Protein AF-A0A1V0DIA8-F1 (afdb_monomer_lite)

pLDDT: mean 86.9, std 10.7, range [37.06, 97.38]

Secondary structure (DSSP, 8-state):
-PPPTT-----HHHHHHHHHHHHHHHHHHHHHHHH-HHHHHTT--HHHHHHHHHHHHBTTTT-SB---HHHHHHHHHHHHHHHHHHHHHS-------S-HHHHHHHHHHHHHHHHHHHHHHHHHHHHHT-TTS-GGGGGHHHIIIII-HHHHHHHHHHHGGGT-TTHHHHHHHHHHHHHHHHHHHHTT-

Sequence (189 aa):
MGSNPWDLDVNLHAVVLDFMFLGTFLLVGTALRRYVRLFQRYLIPNALIGGFAALLVSTQGLGWVDMPSDRLGLYVYHLLALTFVALGLRKQKNRWGKGPLSKALASLASLLVQAIVGLIVAFVLVYTLYPNLFVGTGLMVPLGFGMGPGMAYSIGRNWEQFGFAGGGQVGLTFAVIGYLFAFIGGWRW

Foldseek 3Di:
DDPDLPPCPDDPVVVVLVVVLLVVLLVVLVVCCVPPPVNVVLVDHSSLSSVVVCCCCPPNHPNNHDDDLVVVLSCCQVVVVVVVVVVVPDDDDDDDDPCPVVVVVVLVVVLVVQLVVLLVVLVVCCVPPNVPDDSCLSNLQSQQQPVHLNSQLVVLVVCVVVVSVVSNSSSNVNNSVNSVCCSVVVVPD

Structure (mmCIF, N/CA/C/O backbone):
data_AF-A0A1V0DIA8-F1
#
_entry.id   AF-A0A1V0DIA8-F1
#
loop_
_atom_site.group_PDB
_atom_site.id
_atom_site.type_symbol
_atom_site.label_atom_id
_atom_site.label_alt_id
_atom_site.label_comp_id
_atom_site.label_asym_id
_atom_site.label_entity_id
_atom_site.label_seq_id
_atom_site.pdbx_PDB_ins_code
_atom_site.Cartn_x
_atom_site.Cartn_y
_atom_site.Cartn_z
_atom_site.occupancy
_atom_site.B_iso_or_equiv
_atom_site.auth_seq_id
_atom_site.auth_comp_id
_atom_site.auth_asym_id
_atom_site.auth_atom_id
_atom_site.pdbx_PDB_model_num
ATOM 1 N N . MET A 1 1 ? 10.898 10.344 -19.317 1.00 37.06 1 MET A N 1
ATOM 2 C CA . MET A 1 1 ? 9.584 10.950 -19.619 1.00 37.06 1 MET A CA 1
ATOM 3 C C . MET A 1 1 ? 8.537 9.957 -19.157 1.00 37.06 1 MET A C 1
ATOM 5 O O . MET A 1 1 ? 8.389 8.926 -19.794 1.00 37.06 1 MET A O 1
ATOM 9 N N . GLY A 1 2 ? 7.962 10.170 -17.970 1.00 50.72 2 GLY A N 1
ATOM 10 C CA . GLY A 1 2 ? 6.966 9.254 -17.411 1.00 50.72 2 GLY A CA 1
ATOM 11 C C . GLY A 1 2 ? 5.663 9.389 -18.188 1.00 50.72 2 GLY A C 1
ATOM 12 O O . GLY A 1 2 ? 5.217 10.513 -18.414 1.00 50.72 2 GLY A O 1
ATOM 13 N N . SER A 1 3 ? 5.095 8.269 -18.626 1.00 58.97 3 SER A N 1
ATOM 14 C CA . SER A 1 3 ? 3.771 8.236 -19.242 1.00 58.97 3 SER A CA 1
ATOM 15 C C . SER A 1 3 ? 2.757 8.900 -18.311 1.00 58.97 3 SER A C 1
ATOM 17 O O . SER A 1 3 ? 2.721 8.633 -17.104 1.00 58.97 3 SER A O 1
ATOM 19 N N . ASN A 1 4 ? 1.963 9.818 -18.860 1.00 64.88 4 ASN A N 1
ATOM 20 C CA . ASN A 1 4 ? 0.884 10.454 -18.124 1.00 64.88 4 ASN A CA 1
ATOM 21 C C . ASN A 1 4 ? -0.109 9.353 -17.697 1.00 64.88 4 ASN A C 1
ATOM 23 O O . ASN A 1 4 ? -0.464 8.532 -18.537 1.00 64.88 4 ASN A O 1
ATOM 27 N N . PRO A 1 5 ? -0.590 9.289 -16.439 1.00 62.28 5 PRO A N 1
ATOM 28 C CA . PRO A 1 5 ? -1.569 8.275 -16.033 1.00 62.28 5 PRO A CA 1
ATOM 29 C C . PRO A 1 5 ? -2.851 8.278 -16.877 1.00 62.28 5 PRO A C 1
ATOM 31 O O . PRO A 1 5 ? -3.544 7.269 -16.923 1.00 62.28 5 PRO A O 1
ATOM 34 N N . TRP A 1 6 ? -3.145 9.406 -17.527 1.00 68.88 6 TRP A N 1
ATOM 35 C CA . TRP A 1 6 ? -4.279 9.597 -18.429 1.00 68.88 6 TRP A CA 1
ATOM 36 C C . TRP A 1 6 ? -4.030 9.097 -19.860 1.00 68.88 6 TRP A C 1
ATOM 38 O O . TRP A 1 6 ? -4.987 8.962 -20.622 1.00 68.88 6 TRP A O 1
ATOM 48 N N . ASP A 1 7 ? -2.782 8.779 -20.213 1.00 69.06 7 ASP A N 1
ATOM 49 C CA . ASP A 1 7 ? -2.451 8.098 -21.463 1.00 69.06 7 ASP A CA 1
ATOM 50 C C . ASP A 1 7 ? -2.722 6.603 -21.267 1.00 69.06 7 ASP A C 1
ATOM 52 O O . ASP A 1 7 ? -1.870 5.828 -20.825 1.00 69.06 7 ASP A O 1
ATOM 56 N N . LEU A 1 8 ? -3.965 6.204 -21.539 1.00 68.81 8 LEU A N 1
ATOM 57 C CA . LEU A 1 8 ? -4.420 4.817 -21.466 1.00 68.81 8 LEU A CA 1
ATOM 58 C C . LEU A 1 8 ? -3.872 4.007 -22.651 1.00 68.81 8 LEU A C 1
ATOM 60 O O . LEU A 1 8 ? -4.631 3.575 -23.517 1.00 68.81 8 LEU A O 1
ATOM 64 N N . ASP A 1 9 ? -2.562 3.774 -22.683 1.00 71.50 9 ASP A N 1
ATOM 65 C CA . ASP A 1 9 ? -1.924 2.871 -23.650 1.00 71.50 9 ASP A CA 1
ATOM 66 C C . ASP A 1 9 ? -2.071 1.407 -23.197 1.00 71.50 9 ASP A C 1
ATOM 68 O O . ASP A 1 9 ? -1.115 0.701 -22.870 1.00 71.50 9 ASP A O 1
ATOM 72 N N . VAL A 1 10 ? -3.326 0.973 -23.047 1.00 76.25 10 VAL A N 1
ATOM 73 C CA . VAL A 1 10 ? -3.689 -0.357 -22.550 1.00 76.25 10 VAL A CA 1
ATOM 74 C C . VAL A 1 10 ? -4.633 -1.037 -23.526 1.00 76.25 10 VAL A C 1
ATOM 76 O O . VAL A 1 10 ? -5.701 -0.528 -23.859 1.00 76.25 10 VAL A O 1
ATOM 79 N N . ASN A 1 11 ? -4.253 -2.238 -23.957 1.00 87.19 11 ASN A N 1
ATOM 80 C CA . ASN A 1 11 ? -5.063 -3.045 -24.857 1.00 87.19 11 ASN A CA 1
ATOM 81 C C . ASN A 1 11 ? -6.374 -3.478 -24.170 1.00 87.19 11 ASN A C 1
ATOM 83 O O . ASN A 1 11 ? -6.345 -4.087 -23.100 1.00 87.19 11 ASN A O 1
ATOM 87 N N . LEU A 1 12 ? -7.519 -3.223 -24.813 1.00 87.62 12 LEU A N 1
ATOM 88 C CA . LEU A 1 12 ? -8.843 -3.584 -24.294 1.00 87.62 12 LEU A CA 1
ATOM 89 C C . LEU A 1 12 ? -8.961 -5.077 -23.952 1.00 87.62 12 LEU A C 1
ATOM 91 O O . LEU A 1 12 ? -9.552 -5.423 -22.934 1.00 87.62 12 LEU A O 1
ATOM 95 N N . HIS A 1 13 ? -8.377 -5.957 -24.767 1.00 89.00 13 HIS A N 1
ATOM 96 C CA . HIS A 1 13 ? -8.356 -7.396 -24.506 1.00 89.00 13 HIS A CA 1
ATOM 97 C C . HIS A 1 13 ? -7.678 -7.712 -23.166 1.00 89.00 13 HIS A C 1
ATOM 99 O O . HIS A 1 13 ? -8.219 -8.471 -22.365 1.00 89.00 13 HIS A O 1
ATOM 105 N N . ALA A 1 14 ? -6.534 -7.078 -22.888 1.00 89.06 14 ALA A N 1
ATOM 106 C CA . ALA A 1 14 ? -5.821 -7.254 -21.626 1.00 89.06 14 ALA A CA 1
ATOM 107 C C . ALA A 1 14 ? -6.631 -6.713 -20.440 1.00 89.06 14 ALA A C 1
ATOM 109 O O . ALA A 1 14 ? -6.702 -7.358 -19.401 1.00 89.06 14 ALA A O 1
ATOM 110 N N . VAL A 1 15 ? -7.308 -5.573 -20.617 1.00 90.56 15 VAL A N 1
ATOM 111 C CA . VAL A 1 15 ? -8.198 -5.012 -19.590 1.00 90.56 15 VAL A CA 1
ATOM 112 C C . VAL A 1 15 ? -9.333 -5.985 -19.265 1.00 90.56 15 VAL A C 1
ATOM 114 O O . VAL A 1 15 ? -9.574 -6.278 -18.097 1.00 90.56 15 VAL A O 1
ATOM 117 N N . VAL A 1 16 ? -10.022 -6.521 -20.276 1.00 92.88 16 VAL A N 1
ATOM 118 C CA . VAL A 1 16 ? -11.118 -7.479 -20.060 1.00 92.88 16 VAL A CA 1
ATOM 119 C C . VAL A 1 16 ? -10.620 -8.722 -19.320 1.00 92.88 16 VAL A C 1
ATOM 121 O O . VAL A 1 16 ? -11.251 -9.130 -18.343 1.00 92.88 16 VAL A O 1
ATOM 124 N N . LEU A 1 17 ? -9.478 -9.283 -19.727 1.00 92.81 17 LEU A N 1
ATOM 125 C CA . LEU A 1 17 ? -8.875 -10.428 -19.043 1.00 92.81 17 LEU A CA 1
ATOM 126 C C . LEU A 1 17 ? -8.529 -10.114 -17.586 1.00 92.81 17 LEU A C 1
ATOM 128 O O . LEU A 1 17 ? -8.887 -10.889 -16.700 1.00 92.81 17 LEU A O 1
ATOM 132 N N . ASP A 1 18 ? -7.917 -8.963 -17.314 1.00 92.50 18 ASP A N 1
ATOM 133 C CA . ASP A 1 18 ? -7.575 -8.555 -15.952 1.00 92.50 18 ASP A CA 1
ATOM 134 C C . ASP A 1 18 ? -8.812 -8.464 -15.060 1.00 92.50 18 ASP A C 1
ATOM 136 O O . ASP A 1 18 ? -8.812 -8.998 -13.951 1.00 92.50 18 ASP A O 1
ATOM 140 N N . PHE A 1 19 ? -9.898 -7.848 -15.535 1.00 92.81 19 PHE A N 1
ATOM 141 C CA . PHE A 1 19 ? -11.146 -7.773 -14.770 1.00 92.81 19 PHE A CA 1
ATOM 142 C C . PHE A 1 19 ? -11.797 -9.149 -14.571 1.00 92.81 19 PHE A C 1
ATOM 144 O O . PHE A 1 19 ? -12.343 -9.408 -13.494 1.00 92.81 19 PHE A O 1
ATOM 151 N N . MET A 1 20 ? -11.706 -10.054 -15.552 1.00 94.56 20 MET A N 1
ATOM 152 C CA . MET A 1 20 ? -12.160 -11.442 -15.398 1.00 94.56 20 MET A CA 1
ATOM 153 C C . MET A 1 20 ? -11.348 -12.188 -14.332 1.00 94.56 20 MET A C 1
ATOM 155 O O . MET A 1 20 ? -11.930 -12.864 -13.475 1.00 94.56 20 MET A O 1
ATOM 159 N N . PHE A 1 21 ? -10.021 -12.040 -14.333 1.00 93.81 21 PHE A N 1
ATOM 160 C CA . PHE A 1 21 ? -9.153 -12.642 -13.323 1.00 93.81 21 PHE A CA 1
ATOM 161 C C . PHE A 1 21 ? -9.399 -12.043 -11.941 1.00 93.81 21 PHE A C 1
ATOM 163 O O . PHE A 1 21 ? -9.640 -12.792 -10.995 1.00 93.81 21 PHE A O 1
ATOM 170 N N . LEU A 1 22 ? -9.433 -10.713 -11.813 1.00 93.56 22 LEU A N 1
ATOM 171 C CA . LEU A 1 22 ? -9.750 -10.027 -10.557 1.00 93.56 22 LEU A CA 1
ATOM 172 C C . LEU A 1 22 ? -11.108 -10.478 -10.005 1.00 93.56 22 LEU A C 1
ATOM 174 O O . LEU A 1 22 ? -11.209 -10.812 -8.824 1.00 93.56 22 LEU A O 1
ATOM 178 N N . GLY A 1 23 ? -12.136 -10.559 -10.854 1.00 94.94 23 GLY A N 1
ATOM 179 C CA . GLY A 1 23 ? -13.450 -11.083 -10.481 1.00 94.94 23 GLY A CA 1
ATOM 180 C C . GLY A 1 23 ? -13.385 -12.530 -9.988 1.00 94.94 23 GLY A C 1
ATOM 181 O O . GLY A 1 23 ? -13.937 -12.855 -8.936 1.00 94.94 23 GLY A O 1
ATOM 182 N N . THR A 1 24 ? -12.646 -13.389 -10.691 1.00 95.38 24 THR A N 1
ATOM 183 C CA . THR A 1 24 ? -12.446 -14.794 -10.306 1.00 95.38 24 THR A CA 1
ATOM 184 C C . THR A 1 24 ? -11.733 -14.908 -8.959 1.00 95.38 24 THR A C 1
ATOM 186 O O . THR A 1 24 ? -12.205 -15.620 -8.073 1.00 95.38 24 THR A O 1
ATOM 189 N N . PHE A 1 25 ? -10.649 -14.162 -8.740 1.00 95.38 25 PHE A N 1
ATOM 190 C CA . PHE A 1 25 ? -9.929 -14.163 -7.467 1.00 95.38 25 PHE A CA 1
ATOM 191 C C . PHE A 1 25 ? -10.766 -13.591 -6.317 1.00 95.38 25 PHE A C 1
ATOM 193 O O . PHE A 1 25 ? -10.680 -14.088 -5.194 1.00 95.38 25 PHE A O 1
ATOM 200 N N . LEU A 1 26 ? -11.633 -12.608 -6.574 1.00 94.88 26 LEU A N 1
ATOM 201 C CA . LEU A 1 26 ? -12.605 -12.127 -5.587 1.00 94.88 26 LEU A CA 1
ATOM 202 C C . LEU A 1 26 ? -13.641 -13.199 -5.226 1.00 94.88 26 LEU A C 1
ATOM 204 O O . LEU A 1 26 ? -13.987 -13.345 -4.047 1.00 94.88 26 LEU A O 1
ATOM 208 N N . LEU A 1 27 ? -14.117 -13.976 -6.203 1.00 96.00 27 LEU A N 1
ATOM 209 C CA . LEU A 1 27 ? -15.002 -15.118 -5.955 1.00 96.00 27 LEU A CA 1
ATOM 210 C C . LEU A 1 27 ? -14.290 -16.207 -5.147 1.00 96.00 27 LEU A C 1
ATOM 212 O O . LEU A 1 27 ? -14.847 -16.683 -4.157 1.00 96.00 27 LEU A O 1
ATOM 216 N N . VAL A 1 28 ? -13.041 -16.533 -5.491 1.00 95.00 28 VAL A N 1
ATOM 217 C CA . VAL A 1 28 ? -12.194 -17.458 -4.721 1.00 95.00 28 VAL A CA 1
ATOM 218 C C . VAL A 1 28 ? -12.007 -16.951 -3.291 1.00 95.00 28 VAL A C 1
ATOM 220 O O . VAL A 1 28 ? -12.251 -17.694 -2.344 1.00 95.00 28 VAL A O 1
ATOM 223 N N . GLY A 1 29 ? -11.670 -15.673 -3.104 1.00 94.50 29 GLY A N 1
ATOM 224 C CA . 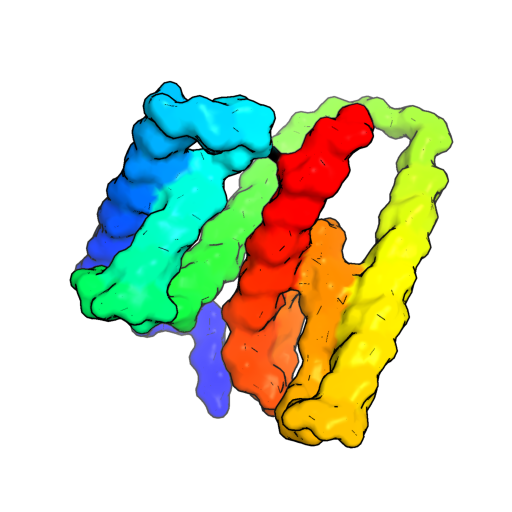GLY A 1 29 ? -11.545 -15.060 -1.781 1.00 94.50 29 GLY A CA 1
ATOM 225 C C . GLY A 1 29 ? -12.850 -15.108 -0.981 1.00 94.50 29 GLY A C 1
ATOM 226 O O . GLY A 1 29 ? -12.839 -15.340 0.228 1.00 94.50 29 GLY A O 1
ATOM 227 N N . THR A 1 30 ? -13.992 -14.960 -1.653 1.00 94.31 30 THR A N 1
ATOM 228 C CA . THR A 1 30 ? -15.323 -15.077 -1.040 1.00 94.31 30 THR A CA 1
ATOM 229 C C . THR A 1 30 ? -15.626 -16.518 -0.624 1.00 94.31 30 THR A C 1
ATOM 231 O O . THR A 1 30 ? -16.095 -16.745 0.494 1.00 94.31 30 THR A O 1
ATOM 234 N N . ALA A 1 31 ? -15.312 -17.498 -1.473 1.00 94.38 31 ALA A N 1
ATOM 235 C CA . ALA A 1 31 ? -15.460 -18.916 -1.161 1.00 94.38 31 ALA A CA 1
ATOM 236 C C . ALA A 1 31 ? -14.545 -19.333 0.002 1.00 94.38 31 ALA A C 1
ATOM 238 O O . ALA A 1 31 ? -15.013 -19.933 0.969 1.00 94.38 31 ALA A O 1
ATOM 239 N N . LEU A 1 32 ? -13.268 -18.945 -0.029 1.00 92.94 32 LEU A N 1
ATOM 240 C CA . LEU A 1 32 ? -12.309 -19.222 1.042 1.00 92.94 32 LEU A CA 1
ATOM 241 C C . LEU A 1 32 ? -12.759 -18.612 2.368 1.00 92.94 32 LEU A C 1
ATOM 243 O O . LEU A 1 32 ? -12.764 -19.302 3.386 1.00 92.94 32 LEU A O 1
ATOM 247 N N . ARG A 1 33 ? -13.218 -17.356 2.362 1.00 89.88 33 ARG A N 1
ATOM 248 C CA . ARG A 1 33 ? -13.787 -16.720 3.557 1.00 89.88 33 ARG A CA 1
ATOM 249 C C . ARG A 1 33 ? -15.002 -17.481 4.096 1.00 89.88 33 ARG A C 1
ATOM 251 O O . ARG A 1 33 ? -15.187 -17.541 5.309 1.00 89.88 33 ARG A O 1
ATOM 258 N N . ARG A 1 34 ? -15.826 -18.056 3.214 1.00 91.56 34 ARG A N 1
ATOM 259 C CA . ARG A 1 34 ? -17.022 -18.821 3.592 1.00 91.56 34 ARG A CA 1
ATOM 260 C C . ARG A 1 34 ? -16.698 -20.206 4.148 1.00 91.56 34 ARG A C 1
ATOM 262 O O . ARG A 1 34 ? -17.395 -20.624 5.063 1.00 91.56 34 ARG A O 1
ATOM 269 N N . TYR A 1 35 ? -15.693 -20.909 3.628 1.00 92.06 35 TYR A N 1
ATOM 270 C CA . TYR A 1 35 ? -15.441 -22.316 3.982 1.00 92.06 35 TYR A CA 1
ATOM 271 C C . TYR A 1 35 ? -14.270 -22.531 4.953 1.00 92.06 35 TYR A C 1
ATOM 273 O O . TYR A 1 35 ? -14.265 -23.514 5.693 1.00 92.06 35 TYR A O 1
ATOM 281 N N . VAL A 1 36 ? -13.289 -21.627 5.004 1.00 91.56 36 VAL A N 1
ATOM 282 C CA . VAL A 1 36 ? -12.088 -21.797 5.835 1.00 91.56 36 VAL A CA 1
ATOM 283 C C . VAL A 1 36 ? -12.271 -21.115 7.192 1.00 91.56 36 VAL A C 1
ATOM 285 O O . VAL A 1 36 ? -12.361 -19.890 7.288 1.00 91.56 36 VAL A O 1
ATOM 288 N N . ARG A 1 37 ? -12.240 -21.910 8.271 1.00 85.38 37 ARG A N 1
ATOM 289 C CA . ARG A 1 37 ? -12.418 -21.437 9.661 1.00 85.38 37 ARG A CA 1
ATOM 290 C C . ARG A 1 37 ? -11.424 -20.345 10.075 1.00 85.38 37 ARG A C 1
ATOM 292 O O . ARG A 1 37 ? -11.776 -19.475 10.866 1.00 85.38 37 ARG A O 1
ATOM 299 N N . LEU A 1 38 ? -10.205 -20.362 9.526 1.00 83.19 38 LEU A N 1
ATOM 300 C CA . LEU A 1 38 ? -9.193 -19.332 9.777 1.00 83.19 38 LEU A CA 1
ATOM 301 C C . LEU A 1 38 ? -9.700 -17.942 9.360 1.00 83.19 38 LEU A C 1
ATOM 303 O O . LEU A 1 38 ? -9.712 -17.014 10.163 1.00 83.19 38 LEU A O 1
ATOM 307 N N . PHE A 1 39 ? -10.188 -17.810 8.126 1.00 82.94 39 PHE A N 1
ATOM 308 C CA . PHE A 1 39 ? -10.654 -16.530 7.589 1.00 82.94 39 PHE A CA 1
ATOM 309 C C . PHE A 1 39 ? -11.969 -16.061 8.214 1.00 82.94 39 PHE A C 1
ATOM 311 O O . PHE A 1 39 ? -12.195 -14.857 8.328 1.00 82.94 39 PHE A O 1
ATOM 318 N N . GLN A 1 40 ? -12.805 -16.993 8.675 1.00 81.50 40 GLN A N 1
ATOM 319 C CA . GLN A 1 40 ? -13.996 -16.673 9.463 1.00 81.50 40 GLN A CA 1
ATOM 320 C C . GLN A 1 40 ? -13.623 -16.067 10.821 1.00 81.50 40 GLN A C 1
ATOM 322 O O . GLN A 1 40 ? -14.217 -15.072 11.229 1.00 81.50 40 GLN A O 1
ATOM 327 N N . ARG A 1 41 ? -12.618 -16.637 11.502 1.00 80.19 41 ARG A N 1
ATOM 328 C CA . ARG A 1 41 ? -12.193 -16.197 12.838 1.00 80.19 41 ARG A CA 1
ATOM 329 C C . ARG A 1 41 ? -11.545 -14.814 12.829 1.00 80.19 41 ARG A C 1
ATOM 331 O O . ARG A 1 41 ? -11.826 -14.030 13.721 1.00 80.19 41 ARG A O 1
ATOM 338 N N . TYR A 1 42 ? -10.702 -14.520 11.839 1.00 77.06 42 TYR A N 1
ATOM 339 C CA . TYR A 1 42 ? -9.973 -13.245 11.747 1.00 77.06 42 TYR A CA 1
ATOM 340 C C . TYR A 1 42 ? -10.720 -12.153 10.955 1.00 77.06 42 TYR A C 1
ATOM 342 O O . TYR A 1 42 ? -10.158 -11.091 10.710 1.00 77.06 42 TYR A O 1
ATOM 350 N N . LEU A 1 43 ? -11.966 -12.414 10.524 1.00 76.12 43 LEU A N 1
ATOM 351 C CA . LEU A 1 43 ? -12.811 -11.505 9.728 1.00 76.12 43 LEU A CA 1
ATOM 352 C C . LEU A 1 43 ? -12.085 -10.835 8.543 1.00 76.12 43 LEU A C 1
ATOM 354 O O . LEU A 1 43 ? -12.421 -9.714 8.156 1.00 76.12 43 LEU A O 1
ATOM 358 N N . ILE A 1 44 ? -11.117 -11.531 7.936 1.00 83.44 44 ILE A N 1
ATOM 359 C CA . ILE A 1 44 ? -10.306 -10.974 6.849 1.00 83.44 44 ILE A CA 1
ATOM 360 C C . ILE A 1 44 ? -11.218 -10.678 5.643 1.00 83.44 44 ILE A C 1
ATOM 362 O O . ILE A 1 44 ? -11.989 -11.553 5.227 1.00 83.44 44 ILE A O 1
ATOM 366 N N . PRO A 1 45 ? -11.157 -9.465 5.059 1.00 86.56 45 PRO A N 1
ATOM 367 C CA . PRO A 1 45 ? -11.872 -9.133 3.834 1.00 86.56 45 PRO A CA 1
ATOM 368 C C . PRO A 1 45 ? -11.583 -10.123 2.703 1.00 86.56 45 PRO A C 1
ATOM 370 O O . PRO A 1 45 ? -10.433 -10.473 2.439 1.00 86.56 45 PRO A O 1
ATOM 373 N N . ASN A 1 46 ? -12.624 -10.506 1.965 1.00 90.69 46 ASN A N 1
ATOM 374 C CA . ASN A 1 46 ? -12.495 -11.341 0.766 1.00 90.69 46 ASN A CA 1
ATOM 375 C C . ASN A 1 46 ? -11.579 -10.707 -0.293 1.00 90.69 46 ASN A C 1
ATOM 377 O O . ASN A 1 46 ? -10.857 -11.437 -0.963 1.00 90.69 46 ASN A O 1
ATOM 381 N N . ALA A 1 47 ? -11.556 -9.373 -0.398 1.00 90.06 47 ALA A N 1
ATOM 382 C CA . ALA A 1 47 ? -10.661 -8.654 -1.304 1.00 90.06 47 ALA A CA 1
ATOM 383 C C . ALA A 1 47 ? -9.173 -8.881 -0.985 1.00 90.06 47 ALA A C 1
ATOM 385 O O . ALA A 1 47 ? -8.380 -9.054 -1.905 1.00 90.06 47 ALA A O 1
ATOM 386 N N . LEU A 1 48 ? -8.798 -8.954 0.300 1.00 89.81 48 LEU A N 1
ATOM 387 C CA . LEU A 1 48 ? -7.420 -9.268 0.696 1.00 89.81 48 LEU A CA 1
ATOM 388 C C . LEU A 1 48 ? -7.076 -10.724 0.380 1.00 89.81 48 LEU A C 1
ATOM 390 O O . LEU A 1 48 ? -6.031 -10.987 -0.201 1.00 89.81 48 LEU A O 1
ATOM 394 N N . ILE A 1 49 ? -7.970 -11.664 0.704 1.00 92.19 49 ILE A N 1
ATOM 395 C CA . ILE A 1 49 ? -7.757 -13.094 0.423 1.00 92.19 49 ILE A CA 1
ATOM 396 C C . ILE A 1 49 ? -7.595 -13.326 -1.087 1.00 92.19 49 ILE A C 1
ATOM 398 O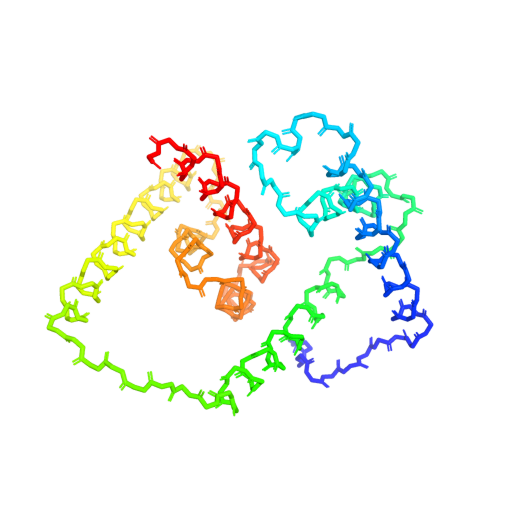 O . ILE A 1 49 ? -6.661 -14.003 -1.512 1.00 92.19 49 ILE A O 1
ATOM 402 N N . GLY A 1 50 ? -8.478 -12.732 -1.895 1.00 93.81 50 GLY A N 1
ATOM 403 C CA . GLY A 1 50 ? -8.398 -12.786 -3.353 1.00 93.81 50 GLY A CA 1
ATOM 404 C C . GLY A 1 50 ? -7.127 -12.129 -3.889 1.00 93.81 50 GLY A C 1
ATOM 405 O O . GLY A 1 50 ? -6.473 -12.703 -4.750 1.00 93.81 50 GLY A O 1
ATOM 406 N N . GLY A 1 51 ? -6.727 -10.982 -3.333 1.00 92.06 51 GLY A N 1
ATOM 407 C CA . GLY A 1 51 ? -5.479 -10.305 -3.690 1.00 92.06 51 GLY A CA 1
ATOM 408 C C . GLY A 1 51 ? -4.232 -11.154 -3.428 1.00 92.06 51 GLY A C 1
ATOM 409 O O . GLY A 1 51 ? -3.364 -11.226 -4.291 1.00 92.06 51 GLY A O 1
ATOM 410 N N . PHE A 1 52 ? -4.155 -11.860 -2.294 1.00 92.25 52 PHE A N 1
ATOM 411 C CA . PHE A 1 52 ? -3.051 -12.795 -2.036 1.00 92.25 52 PHE A CA 1
ATOM 412 C C . PHE A 1 52 ? -3.060 -13.992 -2.981 1.00 92.25 52 PHE A C 1
ATOM 414 O O . PHE A 1 52 ? -2.003 -14.387 -3.464 1.00 92.25 52 PHE A O 1
ATOM 421 N N . ALA A 1 53 ? -4.235 -14.558 -3.264 1.00 92.75 53 ALA A N 1
ATOM 422 C CA . ALA A 1 53 ? -4.353 -15.637 -4.240 1.00 92.75 53 ALA A CA 1
ATOM 423 C C . ALA A 1 53 ? -3.890 -15.176 -5.632 1.00 92.75 53 ALA A C 1
ATOM 425 O O . ALA A 1 53 ? -3.123 -15.880 -6.284 1.00 92.75 53 ALA A O 1
ATOM 426 N N . ALA A 1 54 ? -4.290 -13.970 -6.045 1.00 92.62 54 ALA A N 1
ATOM 427 C CA . ALA A 1 54 ? -3.850 -13.360 -7.292 1.00 92.62 54 ALA A CA 1
ATOM 428 C C . ALA A 1 54 ? -2.335 -13.131 -7.303 1.00 92.62 54 ALA A C 1
ATOM 430 O O . ALA A 1 54 ? -1.691 -13.501 -8.272 1.00 92.62 54 ALA A O 1
ATOM 431 N N . LEU A 1 55 ? -1.751 -12.590 -6.228 1.00 91.12 55 LEU A N 1
ATOM 432 C CA . LEU A 1 55 ? -0.308 -12.346 -6.121 1.00 91.12 55 LEU A CA 1
ATOM 433 C C . LEU A 1 55 ? 0.511 -13.638 -6.222 1.00 91.12 55 LEU A C 1
ATOM 435 O O . LEU A 1 55 ? 1.551 -13.649 -6.872 1.00 91.12 55 LEU A O 1
ATOM 439 N N . LEU A 1 56 ? 0.043 -14.725 -5.602 1.00 92.12 56 LEU A N 1
ATOM 440 C CA . LEU A 1 56 ? 0.715 -16.024 -5.671 1.00 92.12 56 LEU A CA 1
ATOM 441 C C . LEU A 1 56 ? 0.682 -16.618 -7.083 1.00 92.12 56 LEU A C 1
ATOM 443 O O . LEU A 1 56 ? 1.658 -17.227 -7.505 1.00 92.12 56 LEU A O 1
ATOM 447 N N . VAL A 1 57 ? -0.430 -16.469 -7.801 1.00 91.38 57 VAL A N 1
ATOM 448 C CA . VAL A 1 57 ? -0.649 -17.118 -9.105 1.00 91.38 57 VAL A CA 1
ATOM 449 C C . VAL A 1 57 ? -0.172 -16.257 -10.281 1.00 91.38 57 VAL A C 1
ATOM 451 O O . VAL A 1 57 ? 0.192 -16.791 -11.330 1.00 91.38 57 VAL A O 1
ATOM 454 N N . SER A 1 58 ? -0.167 -14.934 -10.129 1.00 89.81 58 SER A N 1
ATOM 455 C CA . SER A 1 58 ? 0.181 -13.999 -11.198 1.00 89.81 58 SER A CA 1
ATOM 456 C C . SER A 1 58 ? 1.677 -13.973 -11.511 1.00 89.81 58 SER A C 1
ATOM 458 O O . SER A 1 58 ? 2.490 -14.629 -10.856 1.00 89.81 58 SER A O 1
ATOM 460 N N . THR A 1 59 ? 2.044 -13.154 -12.496 1.00 85.88 59 THR A N 1
ATOM 461 C CA . THR A 1 59 ? 3.417 -12.766 -12.861 1.00 85.88 59 THR A CA 1
ATOM 462 C C . THR A 1 59 ? 4.298 -12.334 -11.690 1.00 85.88 59 THR A C 1
ATOM 464 O O . THR A 1 59 ? 5.516 -12.399 -11.815 1.00 85.88 59 THR A O 1
ATOM 467 N N . GLN A 1 60 ? 3.726 -11.948 -10.543 1.00 82.25 60 GLN A N 1
ATOM 468 C CA . GLN A 1 60 ? 4.509 -11.533 -9.375 1.00 82.25 60 GLN A CA 1
ATOM 469 C C . GLN A 1 60 ? 4.876 -12.716 -8.459 1.00 82.25 60 GLN A C 1
ATOM 471 O O . GLN A 1 60 ? 5.688 -12.553 -7.550 1.00 82.25 60 GLN A O 1
ATOM 476 N N . GLY A 1 61 ? 4.281 -13.890 -8.697 1.00 87.31 61 GLY A N 1
ATOM 477 C CA . GLY A 1 61 ? 4.522 -15.143 -7.986 1.00 87.31 61 GLY A CA 1
ATOM 478 C C . GLY A 1 61 ? 4.889 -16.274 -8.950 1.00 87.31 61 GLY A C 1
ATOM 479 O O . GLY A 1 61 ? 6.019 -16.350 -9.424 1.00 87.31 61 GLY A O 1
ATOM 480 N N . LEU A 1 62 ? 3.941 -17.179 -9.217 1.00 88.44 62 LEU A N 1
ATOM 481 C CA . LEU A 1 62 ? 4.139 -18.387 -10.035 1.00 88.44 62 LEU A CA 1
ATOM 482 C C . LEU A 1 62 ? 4.161 -18.135 -11.552 1.00 88.44 62 LEU A C 1
ATOM 484 O O . LEU A 1 62 ? 4.571 -19.018 -12.304 1.00 88.44 62 LEU A O 1
ATOM 488 N N . GLY A 1 63 ? 3.714 -16.966 -12.014 1.00 88.00 63 GLY A N 1
ATOM 489 C CA . GLY A 1 63 ? 3.758 -16.592 -13.429 1.00 88.00 63 GLY A CA 1
ATOM 490 C C . GLY A 1 63 ? 2.709 -17.256 -14.318 1.00 88.00 63 GLY A C 1
ATOM 491 O O . GLY A 1 63 ? 2.880 -17.286 -15.532 1.00 88.00 63 GLY A O 1
ATOM 492 N N . TRP A 1 64 ? 1.628 -17.796 -13.751 1.00 89.06 64 TRP A N 1
ATOM 493 C CA . TRP A 1 64 ? 0.591 -18.489 -14.529 1.00 89.06 64 TRP A CA 1
ATOM 494 C C . TRP A 1 64 ? -0.416 -17.541 -15.177 1.00 89.06 64 TRP A C 1
ATOM 496 O O . TRP A 1 64 ? -1.057 -17.904 -16.161 1.00 89.06 64 TRP A O 1
ATOM 506 N N . VAL A 1 65 ? -0.578 -16.342 -14.618 1.00 89.31 65 VAL A N 1
ATOM 507 C CA . VAL A 1 65 ? -1.521 -15.330 -15.105 1.00 89.31 65 VAL A CA 1
ATOM 508 C C . VAL A 1 65 ? -0.782 -14.012 -15.318 1.00 89.31 65 VAL A C 1
ATOM 510 O O . VAL A 1 65 ? -0.150 -13.503 -14.393 1.00 89.31 65 VAL A O 1
ATOM 513 N N . ASP A 1 66 ? -0.884 -13.455 -16.527 1.00 88.50 66 ASP A N 1
ATOM 514 C CA . ASP A 1 66 ? -0.273 -12.172 -16.888 1.00 88.50 66 ASP A CA 1
ATOM 515 C C . ASP A 1 66 ? -1.030 -10.995 -16.261 1.00 88.50 66 ASP A C 1
ATOM 517 O O . ASP A 1 66 ? -2.067 -10.572 -16.771 1.00 88.50 66 ASP A O 1
ATOM 521 N N . MET A 1 67 ? -0.523 -10.474 -15.140 1.00 84.94 67 MET A N 1
ATOM 522 C CA . MET A 1 67 ? -1.081 -9.302 -14.452 1.00 84.94 67 MET A CA 1
ATOM 523 C C . MET A 1 67 ? 0.060 -8.376 -14.008 1.00 84.94 67 MET A C 1
ATOM 525 O O . MET A 1 67 ? 0.397 -8.326 -12.819 1.00 84.94 67 MET A O 1
ATOM 529 N N . PRO A 1 68 ? 0.676 -7.641 -14.953 1.00 86.62 68 PRO A N 1
ATOM 530 C CA . PRO A 1 68 ? 1.801 -6.770 -14.669 1.00 86.62 68 PRO A CA 1
ATOM 531 C C . PRO A 1 68 ? 1.394 -5.674 -13.685 1.00 86.62 68 PRO A C 1
ATOM 533 O O . PRO A 1 68 ? 0.341 -5.037 -13.801 1.00 86.62 68 PRO A O 1
ATOM 536 N N . SER A 1 69 ? 2.257 -5.434 -12.704 1.00 82.88 69 SER A N 1
ATOM 537 C CA . SER A 1 69 ? 1.964 -4.548 -11.581 1.00 82.88 69 SER A CA 1
ATOM 538 C C . SER A 1 69 ? 1.773 -3.080 -11.982 1.00 82.88 69 SER A C 1
ATOM 540 O O . SER A 1 69 ? 1.004 -2.373 -11.330 1.00 82.88 69 SER A O 1
ATOM 542 N N . ASP A 1 70 ? 2.369 -2.636 -13.092 1.00 84.00 70 ASP A N 1
ATOM 543 C CA . ASP A 1 70 ? 2.148 -1.292 -13.646 1.00 84.00 70 ASP A CA 1
ATOM 544 C C . ASP A 1 70 ? 0.702 -1.088 -14.113 1.00 84.00 70 ASP A C 1
ATOM 546 O O . ASP A 1 70 ? 0.079 -0.064 -13.814 1.00 84.00 70 ASP A O 1
ATOM 550 N N . ARG A 1 71 ? 0.136 -2.101 -14.784 1.00 87.69 71 ARG A N 1
ATOM 551 C CA . ARG A 1 71 ? -1.246 -2.092 -15.280 1.00 87.69 71 ARG A CA 1
ATOM 552 C C . ARG A 1 71 ? -2.242 -2.127 -14.121 1.00 87.69 71 ARG A C 1
ATOM 554 O O . ARG A 1 71 ? -3.176 -1.328 -14.084 1.00 87.69 71 ARG A O 1
ATOM 561 N N . LEU A 1 72 ? -1.979 -2.961 -13.112 1.00 88.25 72 LEU A N 1
ATOM 562 C CA . LEU A 1 72 ? -2.775 -2.987 -11.881 1.00 88.25 72 LEU A CA 1
ATOM 563 C C . LEU A 1 72 ? -2.710 -1.657 -11.117 1.00 88.25 72 LEU A C 1
ATOM 565 O O . LEU A 1 72 ? -3.734 -1.180 -10.622 1.00 88.25 72 LEU A O 1
ATOM 569 N N . GLY A 1 73 ? -1.534 -1.026 -11.053 1.00 85.56 73 GLY A N 1
ATOM 570 C CA . GLY A 1 73 ? -1.362 0.297 -10.454 1.00 85.56 73 GLY A CA 1
ATOM 571 C C . GLY A 1 73 ? -2.225 1.363 -11.135 1.00 85.56 73 GLY A C 1
ATOM 572 O O . GLY A 1 73 ? -2.853 2.177 -10.453 1.00 85.56 73 GLY A O 1
ATOM 573 N N . LEU A 1 74 ? -2.328 1.318 -12.468 1.00 87.12 74 LEU A N 1
ATOM 574 C CA . LEU A 1 74 ? -3.195 2.210 -13.239 1.00 87.12 74 LEU A CA 1
ATOM 575 C C . LEU A 1 74 ? -4.673 2.031 -12.864 1.00 87.12 74 LEU A C 1
ATOM 577 O O . LEU A 1 74 ? -5.384 3.027 -12.700 1.00 87.12 74 LEU A O 1
ATOM 581 N N . TYR A 1 75 ? -5.139 0.795 -12.670 1.00 89.06 75 TYR A N 1
ATOM 582 C CA . TYR A 1 75 ? -6.513 0.546 -12.223 1.00 89.06 75 TYR A CA 1
ATOM 583 C C . TYR A 1 75 ? -6.766 1.101 -10.829 1.00 89.06 75 TYR A C 1
ATOM 585 O O . TYR A 1 75 ? -7.776 1.770 -10.621 1.00 89.06 75 TYR A O 1
ATOM 593 N N . VAL A 1 76 ? -5.847 0.884 -9.885 1.00 87.31 76 VAL A N 1
ATOM 594 C CA . VAL A 1 76 ? -5.995 1.423 -8.527 1.00 87.31 76 VAL A CA 1
ATOM 595 C C . VAL A 1 76 ? -6.094 2.947 -8.554 1.00 87.31 76 VAL A C 1
ATOM 597 O O . VAL A 1 76 ? -6.970 3.502 -7.891 1.00 87.31 76 VAL A O 1
ATOM 600 N N . TYR A 1 77 ? -5.266 3.619 -9.358 1.00 86.44 77 TYR A N 1
ATOM 601 C CA . TYR A 1 77 ? -5.316 5.073 -9.519 1.00 86.44 77 TYR A CA 1
ATOM 602 C C . TYR A 1 77 ? -6.705 5.568 -9.953 1.00 86.44 77 TYR A C 1
ATOM 604 O O . TYR A 1 77 ? -7.319 6.390 -9.269 1.00 86.44 77 TYR A O 1
ATOM 612 N N . HIS A 1 78 ? -7.238 5.025 -11.052 1.00 87.56 78 HIS A N 1
ATOM 613 C CA . HIS A 1 78 ? -8.508 5.480 -11.625 1.00 87.56 78 HIS A CA 1
ATOM 614 C C . HIS A 1 78 ? -9.725 5.053 -10.795 1.00 87.56 78 HIS A C 1
ATOM 616 O O . HIS A 1 78 ? -10.623 5.859 -10.543 1.00 87.56 78 HIS A O 1
ATOM 622 N N . LEU A 1 79 ? -9.762 3.803 -10.323 1.00 89.88 79 LEU A N 1
ATOM 623 C CA . LEU A 1 79 ? -10.873 3.291 -9.515 1.00 89.88 79 LEU A CA 1
ATOM 624 C C . LEU A 1 79 ? -10.976 4.020 -8.173 1.00 89.88 79 LEU A C 1
ATOM 626 O O . LEU A 1 79 ? -12.079 4.257 -7.667 1.00 89.88 79 LEU A O 1
ATOM 630 N N . LEU A 1 80 ? -9.844 4.421 -7.596 1.00 87.25 80 LEU A N 1
ATOM 631 C CA . LEU A 1 80 ? -9.867 5.185 -6.362 1.00 87.25 80 LEU A CA 1
ATOM 632 C C . LEU A 1 80 ? -10.304 6.636 -6.584 1.00 87.25 80 LEU A C 1
ATOM 634 O O . LEU A 1 80 ? -11.068 7.157 -5.771 1.00 87.25 80 LEU A O 1
ATOM 638 N N . ALA A 1 81 ? -9.901 7.264 -7.693 1.00 87.56 81 ALA A N 1
ATOM 639 C CA . ALA A 1 81 ? -10.428 8.574 -8.072 1.00 87.56 81 ALA A CA 1
ATOM 640 C C . ALA A 1 81 ? -11.965 8.538 -8.172 1.00 87.56 81 ALA A C 1
ATOM 642 O O . ALA A 1 81 ? -12.648 9.365 -7.563 1.00 87.56 81 ALA A O 1
ATOM 643 N N . LEU A 1 82 ? -12.519 7.511 -8.828 1.00 90.25 82 LEU A N 1
ATOM 644 C CA . LEU A 1 82 ? -13.968 7.284 -8.888 1.00 90.25 82 LEU A CA 1
ATOM 645 C C . LEU A 1 82 ? -14.590 7.065 -7.501 1.00 90.25 82 LEU A C 1
ATOM 647 O O . LEU A 1 82 ? -15.662 7.599 -7.214 1.00 90.25 82 LEU A O 1
ATOM 651 N N . THR A 1 83 ? -13.911 6.330 -6.618 1.00 88.69 83 THR A N 1
ATOM 652 C CA . THR A 1 83 ? -14.376 6.100 -5.240 1.00 88.69 83 THR A CA 1
ATOM 653 C C . THR A 1 83 ? -14.495 7.412 -4.463 1.00 88.69 83 THR A C 1
ATOM 655 O O . THR A 1 83 ? -15.499 7.629 -3.783 1.00 88.69 83 THR A O 1
ATOM 658 N N . PHE A 1 84 ? -13.521 8.318 -4.582 1.00 85.31 84 PHE A N 1
ATOM 659 C CA . PHE A 1 84 ? -13.581 9.623 -3.918 1.00 85.31 84 PHE A CA 1
ATOM 660 C C . PHE A 1 84 ? -14.685 10.522 -4.476 1.00 85.31 84 PHE A C 1
ATOM 662 O O . PHE A 1 84 ? -15.390 11.160 -3.693 1.00 85.31 84 PHE A O 1
ATOM 669 N N . VAL A 1 85 ? -14.893 10.524 -5.796 1.00 89.75 85 VAL A N 1
ATOM 670 C CA . VAL A 1 85 ? -16.017 11.241 -6.420 1.00 89.75 85 VAL A CA 1
ATOM 671 C C . VAL A 1 85 ? -17.352 10.709 -5.886 1.00 89.75 85 VAL A C 1
ATOM 673 O O . VAL A 1 85 ? -18.188 11.484 -5.421 1.00 89.75 85 VAL A O 1
ATOM 676 N N . ALA A 1 86 ? -17.535 9.387 -5.864 1.00 90.50 86 ALA A N 1
ATOM 677 C CA . ALA A 1 86 ? -18.752 8.759 -5.352 1.00 90.50 86 ALA A CA 1
ATOM 678 C C . ALA A 1 86 ? -18.991 9.056 -3.859 1.00 90.50 86 ALA A C 1
ATOM 680 O O . ALA A 1 86 ? -20.121 9.338 -3.451 1.00 90.50 86 ALA A O 1
ATOM 681 N N . LEU A 1 87 ? -17.936 9.032 -3.037 1.00 87.44 87 LEU A N 1
ATOM 682 C CA . LEU A 1 87 ? -18.018 9.384 -1.617 1.00 87.44 87 LEU A CA 1
ATOM 683 C C . LEU A 1 87 ? -18.382 10.858 -1.405 1.00 87.44 87 LEU A C 1
ATOM 685 O O . LEU A 1 87 ? -19.191 11.147 -0.524 1.00 87.44 87 LEU A O 1
ATOM 689 N N . GLY A 1 88 ? -17.834 11.767 -2.215 1.00 85.38 88 GLY A N 1
ATOM 690 C CA . GLY A 1 88 ? -18.153 13.196 -2.165 1.00 85.38 88 GLY A CA 1
ATOM 691 C C . GLY A 1 88 ? -19.611 13.500 -2.522 1.00 85.38 88 GLY A C 1
ATOM 692 O O . GLY A 1 88 ? -20.228 14.372 -1.914 1.00 85.38 88 GLY A O 1
ATOM 693 N N . LEU A 1 89 ? -20.196 12.732 -3.446 1.00 89.88 89 LEU A N 1
ATOM 694 C CA . LEU A 1 89 ? -21.609 12.851 -3.831 1.00 89.88 89 LEU A CA 1
ATOM 695 C C . LEU A 1 89 ? -22.577 12.285 -2.774 1.00 89.88 89 LEU A C 1
ATOM 697 O O . LEU A 1 89 ? -23.774 12.589 -2.787 1.00 89.88 89 LEU A O 1
ATOM 701 N N . ARG A 1 90 ? -22.094 11.463 -1.835 1.00 87.19 90 ARG A N 1
ATOM 702 C CA . ARG A 1 90 ? -22.934 10.849 -0.801 1.00 87.19 90 ARG A CA 1
ATOM 703 C C . ARG A 1 90 ? -23.309 11.874 0.272 1.00 87.19 90 ARG A C 1
ATOM 705 O O . ARG A 1 90 ? -22.480 12.270 1.089 1.00 87.19 90 ARG A O 1
ATOM 712 N N . LYS A 1 91 ? -24.599 12.216 0.353 1.00 76.81 91 LYS A N 1
ATOM 713 C CA . LYS A 1 91 ? -25.151 13.129 1.370 1.00 76.81 91 LYS A CA 1
ATOM 714 C C . LYS A 1 91 ? -24.833 12.639 2.793 1.00 76.81 91 LYS A C 1
ATOM 716 O O . LYS A 1 91 ? -25.345 11.608 3.233 1.00 76.81 91 LYS A O 1
ATOM 721 N N . GLN A 1 92 ? -24.004 13.386 3.520 1.00 73.94 92 GLN A N 1
ATOM 722 C CA . GLN A 1 92 ? -23.673 13.103 4.918 1.00 73.94 92 GLN A CA 1
ATOM 723 C C . GLN A 1 92 ? -24.715 13.736 5.849 1.00 73.94 92 GLN A C 1
ATOM 725 O O . GLN A 1 92 ? -25.103 14.892 5.675 1.00 73.94 92 GLN A O 1
ATOM 730 N N . LYS A 1 93 ? -25.163 12.997 6.871 1.00 66.69 93 LYS A N 1
ATOM 731 C CA . LYS A 1 93 ? -25.928 13.581 7.982 1.00 66.69 93 LYS A CA 1
ATOM 732 C C . LYS A 1 93 ? -24.929 14.211 8.948 1.00 66.69 93 LYS A C 1
ATOM 734 O O . LYS A 1 93 ? -24.199 13.498 9.629 1.00 66.69 93 LYS A O 1
ATOM 739 N N . ASN A 1 94 ? -24.877 15.538 8.983 1.00 61.88 94 ASN A N 1
ATOM 740 C CA . ASN A 1 94 ? -23.927 16.249 9.825 1.00 61.88 94 ASN A CA 1
ATOM 741 C C . ASN A 1 94 ? -24.364 16.154 11.300 1.00 61.88 94 ASN A C 1
ATOM 743 O O . ASN A 1 94 ? -25.421 16.657 11.677 1.00 61.88 94 ASN A O 1
ATOM 747 N N . ARG A 1 95 ? -23.566 15.492 12.142 1.00 60.34 95 ARG A N 1
ATOM 748 C CA . ARG A 1 95 ? -23.635 15.622 13.605 1.00 60.34 95 ARG A CA 1
ATOM 749 C C . ARG A 1 95 ? -22.260 16.061 14.085 1.00 60.34 95 ARG A C 1
ATOM 751 O O . ARG A 1 95 ? -21.403 15.233 14.384 1.00 60.34 95 ARG A O 1
ATOM 758 N N . TRP A 1 96 ? -22.051 17.373 14.146 1.00 56.19 96 TRP A N 1
ATOM 759 C CA . TRP A 1 96 ? -20.870 17.942 14.787 1.00 56.19 96 TRP A CA 1
ATOM 760 C C . TRP A 1 96 ? -20.991 17.748 16.305 1.00 56.19 96 TRP A C 1
ATOM 762 O O . TRP A 1 96 ? -21.703 18.476 16.989 1.00 56.19 96 TRP A O 1
ATOM 772 N N . GLY A 1 97 ? -20.352 16.701 16.830 1.00 67.50 97 GLY A N 1
ATOM 773 C CA . GLY A 1 97 ? -20.158 16.514 18.272 1.00 67.50 97 GLY A CA 1
ATOM 774 C C . GLY A 1 97 ? -18.931 17.277 18.788 1.00 67.50 97 GLY A C 1
ATOM 775 O O . GLY A 1 97 ? -18.181 17.853 18.007 1.00 67.50 97 GLY A O 1
ATOM 776 N N . LYS A 1 98 ? -18.671 17.226 20.101 1.00 59.19 98 LYS A N 1
ATOM 777 C CA . LYS A 1 98 ? -17.521 17.894 20.757 1.00 59.19 98 LYS A CA 1
ATOM 778 C C . LYS A 1 98 ? -16.176 17.132 20.686 1.00 59.19 98 LYS A C 1
ATOM 780 O O . LYS A 1 98 ? -15.194 17.567 21.267 1.00 59.19 98 LYS A O 1
ATOM 785 N N . GLY A 1 99 ? -16.100 16.009 19.970 1.00 71.81 99 GLY A N 1
ATOM 786 C CA . GLY A 1 99 ? -14.885 15.184 19.818 1.00 71.81 99 GLY A CA 1
ATOM 787 C C . GLY A 1 99 ? -13.984 15.344 18.566 1.00 71.81 99 GLY A C 1
ATOM 788 O O . GLY A 1 99 ? -12.915 14.734 18.576 1.00 71.81 99 GLY A O 1
ATOM 789 N N . PRO A 1 100 ? -14.329 16.081 17.485 1.00 78.88 100 PRO A N 1
ATOM 790 C CA . PRO A 1 100 ? -13.539 16.078 16.246 1.00 78.88 100 PRO A CA 1
ATOM 791 C C . PRO A 1 100 ? -12.111 16.601 16.390 1.00 78.88 100 PRO A C 1
ATOM 793 O O . PRO A 1 100 ? -11.204 16.017 15.810 1.00 78.88 100 PRO A O 1
ATOM 796 N N . LEU A 1 101 ? -11.897 17.663 17.176 1.00 82.81 101 LEU A N 1
ATOM 797 C CA . LEU A 1 101 ? -10.572 18.274 17.306 1.00 82.81 101 LEU A CA 1
ATOM 798 C C . LEU A 1 101 ? -9.586 17.341 18.016 1.00 82.81 101 LEU A C 1
ATOM 800 O O . LEU A 1 101 ? -8.484 17.125 17.528 1.00 82.81 101 LEU A O 1
ATOM 804 N N . SER A 1 102 ? -10.003 16.728 19.128 1.00 85.25 102 SER A N 1
ATOM 805 C CA . SER A 1 102 ? -9.172 15.761 19.855 1.00 85.25 102 SER A CA 1
ATOM 806 C C . SER A 1 102 ? -8.828 14.547 18.985 1.00 85.25 102 SER A C 1
ATOM 808 O O . SER A 1 102 ? -7.670 14.137 18.944 1.00 85.25 102 SER A O 1
ATOM 810 N N . LYS A 1 103 ? -9.793 14.023 18.214 1.00 84.62 103 LYS A N 1
ATOM 811 C CA . LYS A 1 103 ? -9.536 12.926 17.267 1.00 84.62 103 LYS A CA 1
ATOM 812 C C . LYS A 1 103 ? -8.583 13.330 16.144 1.00 84.62 103 LYS A C 1
ATOM 814 O O . LYS A 1 103 ? -7.704 12.548 15.797 1.00 84.62 103 LYS A O 1
ATOM 819 N N . ALA A 1 104 ? -8.736 14.535 15.597 1.00 86.38 104 ALA A N 1
ATOM 820 C CA . ALA A 1 104 ? -7.844 15.051 14.566 1.00 86.38 104 ALA A CA 1
ATOM 821 C C . ALA A 1 104 ? -6.411 15.196 15.096 1.00 86.38 104 ALA A C 1
ATOM 823 O O . ALA A 1 104 ? -5.480 14.704 14.468 1.00 86.38 104 ALA A O 1
ATOM 824 N N . LEU A 1 105 ? -6.236 15.781 16.285 1.00 90.44 105 LEU A N 1
ATOM 825 C CA . LEU A 1 105 ? -4.924 15.918 16.924 1.00 90.44 105 LEU A CA 1
ATOM 826 C C . LEU A 1 105 ? -4.288 14.558 17.231 1.00 90.44 105 LEU A C 1
ATOM 828 O O . LEU A 1 105 ? -3.114 14.360 16.930 1.00 90.44 105 LEU A O 1
ATOM 832 N N . ALA A 1 106 ? -5.056 13.601 17.759 1.00 89.81 106 ALA A N 1
ATOM 833 C CA . ALA A 1 106 ? -4.564 12.247 18.009 1.00 89.81 106 ALA A CA 1
ATOM 834 C C . ALA A 1 106 ? -4.139 11.537 16.711 1.00 89.81 106 ALA A C 1
ATOM 836 O O . ALA A 1 106 ? -3.104 10.874 16.681 1.00 89.81 106 ALA A O 1
ATOM 837 N N . SER A 1 107 ? -4.901 11.710 15.626 1.00 89.25 107 SER A N 1
ATOM 838 C CA . SER A 1 107 ? -4.561 11.151 14.313 1.00 89.25 107 SER A CA 1
ATOM 839 C C . SER A 1 107 ? -3.330 11.812 13.693 1.00 89.25 107 SER A C 1
ATOM 841 O O . SER A 1 107 ? -2.542 11.142 13.035 1.00 89.25 107 SER A O 1
ATOM 843 N N . LEU A 1 108 ? -3.145 13.118 13.882 1.00 92.06 108 LEU A N 1
ATOM 844 C CA . LEU A 1 108 ? -1.944 13.811 13.417 1.00 92.06 108 LEU A CA 1
ATOM 845 C C . LEU A 1 108 ? -0.716 13.354 14.205 1.00 92.06 108 LEU A C 1
ATOM 847 O O . LEU A 1 108 ? 0.312 13.044 13.609 1.00 92.06 108 LEU A O 1
ATOM 851 N N . ALA A 1 109 ? -0.834 13.244 15.529 1.00 94.06 109 ALA A N 1
ATOM 852 C CA . ALA A 1 109 ? 0.240 12.743 16.376 1.00 94.06 109 ALA A CA 1
ATOM 853 C C . ALA A 1 109 ? 0.653 11.314 15.984 1.00 94.06 109 ALA A C 1
ATOM 855 O O . ALA A 1 109 ? 1.845 11.034 15.873 1.00 94.06 109 ALA A O 1
ATOM 856 N N . SER A 1 110 ? -0.306 10.422 15.708 1.00 92.50 110 SER A N 1
ATOM 857 C CA . SER A 1 110 ? 0.008 9.053 15.286 1.00 92.50 110 SER A CA 1
ATOM 858 C C . SER A 1 110 ? 0.709 9.000 13.924 1.00 92.50 110 SER A C 1
ATOM 860 O O . SER A 1 110 ? 1.679 8.255 13.779 1.00 92.50 110 SER A O 1
ATOM 862 N N . LEU A 1 111 ? 0.288 9.820 12.954 1.00 94.19 111 LEU A N 1
ATOM 863 C CA . LEU A 1 111 ? 0.957 9.940 11.653 1.00 94.19 111 LEU A CA 1
ATOM 864 C C . LEU A 1 111 ? 2.390 10.465 11.791 1.00 94.19 111 LEU A C 1
ATOM 866 O O . LEU A 1 111 ? 3.292 9.941 11.140 1.00 94.19 111 LEU A O 1
ATOM 870 N N . LEU A 1 112 ? 2.618 11.458 12.656 1.00 95.50 112 LEU A N 1
ATOM 871 C CA . LEU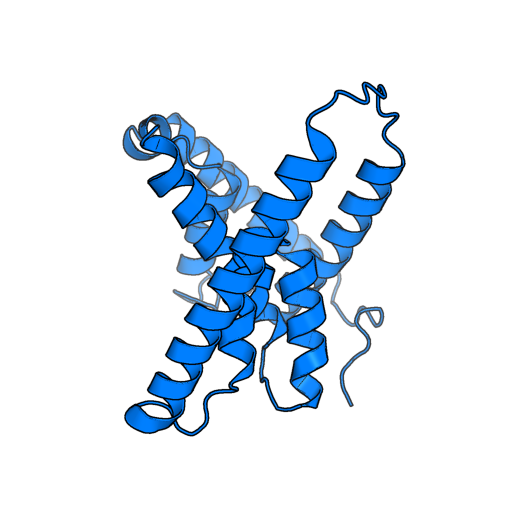 A 1 112 ? 3.958 11.992 12.915 1.00 95.50 112 LEU A CA 1
ATOM 872 C C . LEU A 1 112 ? 4.870 10.944 13.552 1.00 95.50 112 LEU A C 1
ATOM 874 O O . LEU A 1 112 ? 6.006 10.780 13.113 1.00 95.50 112 LEU A O 1
ATOM 878 N N . VAL A 1 113 ? 4.373 10.192 14.536 1.00 95.88 113 VAL A N 1
ATOM 879 C CA . VAL A 1 113 ? 5.138 9.094 15.143 1.00 95.88 113 VAL A CA 1
ATOM 880 C C . VAL A 1 113 ? 5.483 8.036 14.093 1.00 95.88 113 VAL A C 1
ATOM 882 O O . VAL A 1 113 ? 6.637 7.622 14.012 1.00 95.88 113 VAL A O 1
ATOM 885 N N . GLN A 1 114 ? 4.528 7.640 13.246 1.00 94.75 114 GLN A N 1
ATOM 886 C CA . GLN A 1 114 ? 4.786 6.700 12.149 1.00 94.75 114 GLN A CA 1
ATOM 887 C C . GLN A 1 114 ? 5.825 7.233 11.156 1.00 94.75 114 GLN A C 1
ATOM 889 O O . GLN A 1 114 ? 6.695 6.475 10.735 1.00 94.75 114 GLN A O 1
ATOM 894 N N . ALA A 1 115 ? 5.771 8.523 10.814 1.00 96.12 115 ALA A N 1
ATOM 895 C C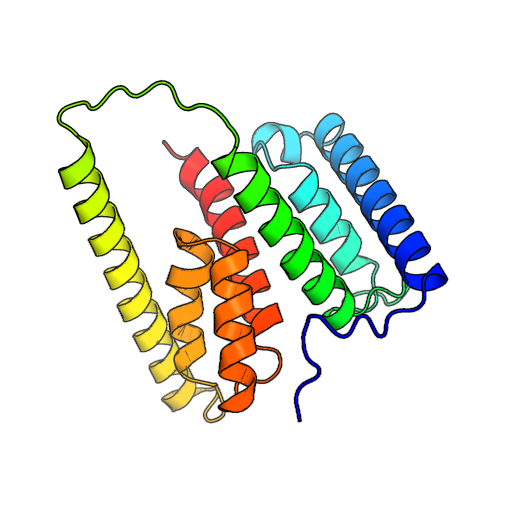A . ALA A 1 115 ? 6.747 9.160 9.934 1.00 96.12 115 ALA A CA 1
ATOM 896 C C . ALA A 1 115 ? 8.155 9.146 10.541 1.00 96.12 115 ALA A C 1
ATOM 898 O O . ALA A 1 115 ? 9.107 8.757 9.869 1.00 96.12 115 ALA A O 1
ATOM 899 N N . ILE A 1 116 ? 8.283 9.528 11.815 1.00 97.38 116 ILE A N 1
ATOM 900 C CA . ILE A 1 116 ? 9.569 9.563 12.521 1.00 97.38 116 ILE A CA 1
ATOM 901 C C . ILE A 1 116 ? 10.150 8.152 12.621 1.00 97.38 116 ILE A C 1
ATOM 903 O O . ILE A 1 116 ? 11.292 7.932 12.225 1.00 97.38 116 ILE A O 1
ATOM 907 N N . 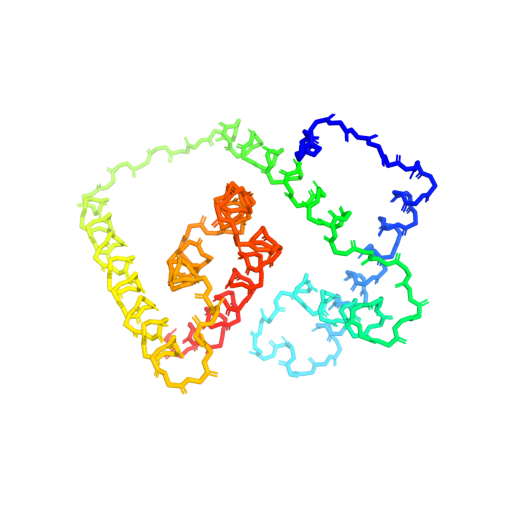VAL A 1 117 ? 9.366 7.184 13.102 1.00 96.56 117 VAL A N 1
ATOM 908 C CA . VAL A 1 117 ? 9.817 5.792 13.248 1.00 96.56 117 VAL A CA 1
ATOM 909 C C . VAL A 1 117 ? 10.181 5.197 11.887 1.00 96.56 117 VAL A C 1
ATOM 911 O O . VAL A 1 117 ? 11.243 4.594 11.750 1.00 96.56 117 VAL A O 1
ATOM 914 N N . GLY A 1 118 ? 9.346 5.407 10.867 1.00 95.88 118 GLY A N 1
ATOM 915 C CA . GLY A 1 118 ? 9.602 4.929 9.510 1.00 95.88 118 GLY A CA 1
ATOM 916 C C . GLY A 1 118 ? 10.878 5.517 8.907 1.00 95.88 118 GLY A C 1
ATOM 917 O O . GLY A 1 118 ? 11.674 4.781 8.325 1.00 95.88 118 GLY A O 1
ATOM 918 N N . LEU A 1 119 ? 11.119 6.818 9.091 1.00 96.81 119 LEU A N 1
ATOM 919 C CA . LEU A 1 119 ? 12.355 7.469 8.652 1.00 96.81 119 LEU A CA 1
ATOM 920 C C . LEU A 1 119 ? 13.581 6.959 9.408 1.00 96.81 119 LEU A C 1
ATOM 922 O O . LEU A 1 119 ? 14.590 6.683 8.769 1.00 96.81 119 LEU A O 1
ATOM 926 N N . ILE A 1 120 ? 13.506 6.794 10.732 1.00 97.12 120 ILE A N 1
ATOM 927 C CA . ILE A 1 120 ? 14.612 6.228 11.522 1.00 97.12 120 ILE A CA 1
ATOM 928 C C . ILE A 1 120 ? 14.990 4.850 10.977 1.00 97.12 120 ILE A C 1
ATOM 930 O O . ILE A 1 120 ? 16.164 4.596 10.718 1.00 97.12 120 ILE A O 1
ATOM 934 N N . VAL A 1 121 ? 14.003 3.983 10.742 1.00 96.00 121 VAL A N 1
ATOM 935 C CA . VAL A 1 121 ? 14.238 2.655 10.162 1.00 96.00 121 VAL A CA 1
ATOM 936 C C . VAL A 1 121 ? 14.858 2.770 8.768 1.00 96.00 121 VAL A C 1
ATOM 938 O O . VAL A 1 121 ? 15.833 2.079 8.486 1.00 96.00 121 VAL A O 1
ATOM 941 N N . ALA A 1 122 ? 14.354 3.665 7.914 1.00 95.38 122 ALA A N 1
ATOM 942 C CA . ALA A 1 122 ? 14.920 3.883 6.584 1.00 95.38 122 ALA A CA 1
ATOM 943 C C . ALA A 1 122 ? 16.384 4.352 6.645 1.00 95.38 122 ALA A C 1
ATOM 945 O O . ALA A 1 122 ? 17.219 3.811 5.926 1.00 95.38 122 ALA A O 1
ATOM 946 N N . PHE A 1 123 ? 16.724 5.290 7.534 1.00 95.69 123 PHE A N 1
ATOM 947 C CA . PHE A 1 123 ? 18.103 5.749 7.727 1.00 95.69 123 PHE A CA 1
ATOM 948 C C . PHE A 1 123 ? 19.019 4.645 8.252 1.00 95.69 123 PHE A C 1
ATOM 950 O O . PHE A 1 123 ? 20.132 4.492 7.750 1.00 95.69 123 PHE A O 1
ATOM 957 N N . VAL A 1 124 ? 18.555 3.849 9.218 1.00 96.44 124 VAL A N 1
ATOM 958 C CA . VAL A 1 124 ? 19.315 2.697 9.723 1.00 96.44 124 VAL A CA 1
ATOM 959 C C . VAL A 1 124 ? 19.578 1.704 8.594 1.00 96.44 124 VAL A C 1
ATOM 961 O O . VAL A 1 124 ? 20.712 1.256 8.436 1.00 96.44 124 VAL A O 1
ATOM 964 N N . LEU A 1 125 ? 18.573 1.392 7.773 1.00 95.06 125 LEU A N 1
ATOM 965 C CA . LEU A 1 125 ? 18.736 0.494 6.629 1.00 95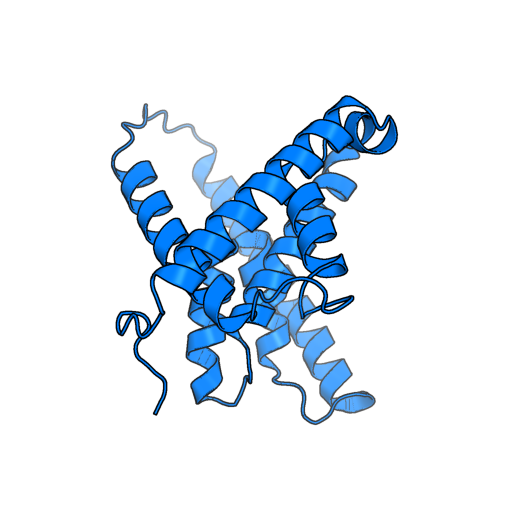.06 125 LEU A CA 1
ATOM 966 C C . LEU A 1 125 ? 19.719 1.051 5.600 1.00 95.06 125 LEU A C 1
ATOM 968 O O . LEU A 1 125 ? 20.582 0.301 5.153 1.00 95.06 125 LEU A O 1
ATOM 972 N N . VAL A 1 126 ? 19.640 2.345 5.278 1.00 95.56 126 VAL A N 1
ATOM 973 C CA . VAL A 1 126 ? 20.594 3.010 4.374 1.00 95.56 126 VAL A CA 1
ATOM 974 C C . VAL A 1 126 ? 22.019 2.931 4.914 1.00 95.56 126 VAL A C 1
ATOM 976 O O . VAL A 1 126 ? 22.943 2.624 4.169 1.00 95.56 126 VAL A O 1
ATOM 979 N N . TYR A 1 127 ? 22.209 3.149 6.213 1.00 93.81 127 TYR A N 1
ATOM 980 C CA . TYR A 1 127 ? 23.540 3.123 6.815 1.00 93.81 127 TYR A CA 1
ATOM 981 C C . TYR A 1 127 ? 24.129 1.706 6.960 1.00 93.81 127 TYR A C 1
ATOM 983 O O . TYR A 1 127 ? 25.346 1.558 7.017 1.00 93.81 127 TYR A O 1
ATOM 991 N N . THR A 1 128 ? 23.294 0.663 7.029 1.00 94.75 128 THR A N 1
ATOM 992 C CA . THR A 1 128 ? 23.741 -0.699 7.383 1.00 94.75 128 THR A CA 1
ATOM 993 C C . THR A 1 128 ? 23.662 -1.710 6.242 1.00 94.75 128 THR A C 1
ATOM 995 O O . THR A 1 128 ? 24.648 -2.385 5.965 1.00 94.75 128 THR A O 1
ATOM 998 N N . LEU A 1 129 ? 22.497 -1.856 5.607 1.00 93.19 129 LEU A N 1
ATOM 999 C CA . LEU A 1 129 ? 22.179 -3.006 4.750 1.00 93.19 129 LEU A CA 1
ATOM 1000 C C . LEU A 1 129 ? 21.892 -2.617 3.295 1.00 93.19 129 LEU A C 1
ATOM 1002 O O . LEU A 1 129 ? 22.223 -3.369 2.383 1.00 93.19 129 LEU A O 1
ATOM 1006 N N . TYR A 1 130 ? 21.273 -1.457 3.069 1.00 92.00 130 TYR A N 1
ATOM 1007 C CA . TYR A 1 130 ? 20.763 -1.027 1.766 1.00 92.00 130 TYR A CA 1
ATOM 1008 C C . TYR A 1 130 ? 21.095 0.446 1.487 1.00 92.00 130 TYR A C 1
ATOM 1010 O O . TYR A 1 130 ? 20.196 1.287 1.495 1.00 92.00 130 TYR A O 1
ATOM 1018 N N . PRO A 1 131 ? 22.362 0.780 1.178 1.00 89.75 131 PRO A N 1
ATOM 1019 C CA . PRO A 1 131 ? 22.801 2.165 0.967 1.00 89.75 131 PRO A CA 1
ATOM 1020 C C . PRO A 1 131 ? 22.108 2.876 -0.202 1.00 89.75 131 PRO A C 1
ATOM 1022 O O . PRO A 1 131 ? 22.011 4.097 -0.208 1.00 89.75 131 PRO A O 1
ATOM 1025 N N . ASN A 1 132 ? 21.570 2.117 -1.160 1.00 91.12 132 ASN A N 1
ATOM 1026 C CA . ASN A 1 132 ? 20.828 2.646 -2.307 1.00 91.12 132 ASN A CA 1
ATOM 1027 C C . ASN A 1 132 ? 19.310 2.760 -2.057 1.00 91.12 132 ASN A C 1
ATOM 1029 O O . ASN A 1 132 ? 18.554 3.023 -2.991 1.00 91.12 132 ASN A O 1
ATOM 1033 N N . LEU A 1 133 ? 18.832 2.517 -0.829 1.00 91.94 133 LEU A N 1
ATOM 1034 C CA . LEU A 1 133 ? 17.413 2.631 -0.498 1.00 91.94 133 LEU A CA 1
ATOM 1035 C C . LEU A 1 133 ? 16.967 4.097 -0.568 1.00 91.94 133 LEU A C 1
ATOM 1037 O O . LEU A 1 133 ? 17.550 4.979 0.059 1.00 91.94 133 LEU A O 1
ATOM 1041 N N . PHE A 1 134 ? 15.867 4.352 -1.274 1.00 93.81 134 PHE A N 1
ATOM 1042 C CA . PHE A 1 134 ? 15.231 5.663 -1.261 1.00 93.81 134 PHE A CA 1
ATOM 1043 C C . PHE A 1 134 ? 14.707 5.969 0.149 1.00 93.81 134 PHE A C 1
ATOM 1045 O O . PHE A 1 134 ? 13.755 5.336 0.612 1.00 93.81 134 PHE A O 1
ATOM 1052 N N . VAL A 1 135 ? 15.302 6.951 0.832 1.00 93.56 135 VAL A N 1
ATOM 1053 C CA . VAL A 1 135 ? 14.984 7.299 2.234 1.00 93.56 135 VAL A CA 1
ATOM 1054 C C . VAL A 1 135 ? 13.494 7.603 2.433 1.00 93.56 135 VAL A C 1
ATOM 1056 O O . VAL A 1 135 ? 12.915 7.242 3.459 1.00 93.56 135 VAL A O 1
ATOM 1059 N N . GLY A 1 136 ? 12.831 8.187 1.426 1.00 91.81 136 GLY A N 1
ATOM 1060 C CA . GLY A 1 136 ? 11.392 8.463 1.471 1.00 91.81 136 GLY A CA 1
ATOM 1061 C C . GLY A 1 136 ? 10.510 7.213 1.591 1.00 91.81 136 GLY A C 1
ATOM 1062 O O . GLY A 1 136 ? 9.345 7.339 1.957 1.00 91.81 136 GLY A O 1
ATOM 1063 N N . THR A 1 137 ? 11.051 6.002 1.407 1.00 93.62 137 THR A N 1
ATOM 1064 C CA . THR A 1 137 ? 10.349 4.742 1.719 1.00 93.62 137 THR A CA 1
ATOM 1065 C C . THR A 1 137 ? 9.882 4.707 3.177 1.00 93.62 137 THR A C 1
ATOM 1067 O O . THR A 1 137 ? 8.804 4.193 3.459 1.00 93.62 137 THR A O 1
ATOM 1070 N N . GLY A 1 138 ? 10.620 5.326 4.108 1.00 94.19 138 GLY A N 1
ATOM 1071 C CA . GLY A 1 138 ? 10.195 5.443 5.507 1.00 94.19 138 GLY A CA 1
ATOM 1072 C C . GLY A 1 138 ? 8.871 6.200 5.682 1.00 94.19 138 GLY A C 1
ATOM 1073 O O . GLY A 1 138 ? 8.068 5.864 6.551 1.00 94.19 138 GLY A O 1
ATOM 1074 N N . LEU A 1 139 ? 8.588 7.166 4.804 1.00 96.00 139 LEU A N 1
ATOM 1075 C CA . LEU A 1 139 ? 7.328 7.914 4.792 1.00 96.00 139 LEU A CA 1
ATOM 1076 C C . LEU A 1 139 ? 6.166 7.118 4.183 1.00 96.00 139 LEU A C 1
ATOM 1078 O O . LEU A 1 139 ? 5.013 7.515 4.345 1.00 96.00 139 LEU A O 1
ATOM 1082 N N . MET A 1 140 ? 6.419 5.970 3.547 1.00 96.00 140 MET A N 1
ATOM 1083 C CA . MET A 1 140 ? 5.340 5.104 3.063 1.00 96.00 140 MET A CA 1
ATOM 1084 C C . MET A 1 140 ? 4.555 4.445 4.195 1.00 96.00 140 MET A C 1
ATOM 1086 O O . MET A 1 140 ? 3.405 4.066 3.982 1.00 96.00 140 MET A O 1
ATOM 1090 N N . VAL A 1 141 ? 5.116 4.383 5.409 1.00 94.56 141 VAL A N 1
ATOM 1091 C CA . VAL A 1 141 ? 4.404 3.904 6.602 1.00 94.56 141 VAL A CA 1
ATOM 1092 C C . VAL A 1 141 ? 3.169 4.773 6.891 1.00 94.56 141 VAL A C 1
ATOM 1094 O O . VAL A 1 141 ? 2.063 4.253 6.748 1.00 94.56 141 VAL A O 1
ATOM 1097 N N . PRO A 1 142 ? 3.279 6.081 7.210 1.00 95.06 142 PRO A N 1
ATOM 1098 C CA . PRO A 1 142 ? 2.103 6.920 7.463 1.00 95.06 142 PRO A CA 1
ATOM 1099 C C . PRO A 1 142 ? 1.208 7.102 6.231 1.00 95.06 142 PRO A C 1
ATOM 1101 O O . PRO A 1 142 ? -0.020 7.125 6.363 1.00 95.06 142 PRO A O 1
ATOM 1104 N N . LEU A 1 143 ? 1.795 7.193 5.030 1.00 94.25 143 LEU A N 1
ATOM 1105 C CA . LEU A 1 143 ? 1.029 7.343 3.790 1.00 94.25 143 LEU A CA 1
ATOM 1106 C C . LEU A 1 143 ? 0.153 6.111 3.521 1.00 94.25 143 LEU A C 1
ATOM 1108 O O . LEU A 1 143 ? -1.035 6.253 3.240 1.00 94.25 143 LEU A O 1
ATOM 1112 N N . GLY A 1 144 ? 0.712 4.906 3.646 1.00 92.69 144 GLY A N 1
ATOM 1113 C CA . GLY A 1 144 ? -0.006 3.655 3.415 1.00 92.69 144 GLY A CA 1
ATOM 1114 C C . GLY A 1 144 ? -0.958 3.291 4.551 1.00 92.69 144 GLY A C 1
ATOM 1115 O O . GLY A 1 144 ? -2.113 2.954 4.294 1.00 92.69 144 GLY A O 1
ATOM 1116 N N . PHE A 1 145 ? -0.499 3.374 5.803 1.00 90.62 145 PHE A N 1
ATOM 1117 C CA . PHE A 1 145 ? -1.246 2.878 6.963 1.00 90.62 145 PHE A CA 1
ATOM 1118 C C . PHE A 1 145 ? -2.367 3.833 7.373 1.00 90.62 145 PHE A C 1
ATOM 1120 O O . PHE A 1 145 ? -3.435 3.384 7.786 1.00 90.62 145 PHE A O 1
ATOM 1127 N N . GLY A 1 146 ? -2.118 5.143 7.298 1.00 86.25 146 GLY A N 1
ATOM 1128 C CA . GLY A 1 146 ? -3.048 6.155 7.792 1.00 86.25 146 GLY A CA 1
ATOM 1129 C C . GLY A 1 146 ? -3.851 6.856 6.699 1.00 86.25 146 GLY A C 1
ATOM 1130 O O . GLY A 1 146 ? -5.050 7.066 6.868 1.00 86.25 146 GLY A O 1
ATOM 1131 N N . MET A 1 147 ? -3.217 7.219 5.580 1.00 88.44 147 MET A N 1
ATOM 1132 C CA . MET A 1 147 ? -3.873 8.001 4.516 1.00 88.44 147 MET A CA 1
ATOM 1133 C C . MET A 1 147 ? -4.512 7.134 3.422 1.00 88.44 147 MET A C 1
ATOM 1135 O O . MET A 1 147 ? -5.351 7.614 2.658 1.00 88.44 147 MET A O 1
ATOM 1139 N N . GLY A 1 148 ? -4.156 5.851 3.375 1.00 88.50 148 GLY A N 1
ATOM 1140 C CA . GLY A 1 148 ? -4.739 4.860 2.482 1.00 88.50 148 GLY A CA 1
ATOM 1141 C C . GLY A 1 148 ? -4.007 4.707 1.142 1.00 88.50 148 GLY A C 1
ATOM 1142 O O . GLY A 1 148 ? -3.112 5.484 0.794 1.00 88.50 148 GLY A O 1
ATOM 1143 N N . PRO A 1 149 ? -4.405 3.697 0.347 1.00 89.38 149 PRO A N 1
ATOM 1144 C CA . PRO A 1 149 ? -3.661 3.251 -0.834 1.00 89.38 149 PRO A CA 1
ATOM 1145 C C . PRO A 1 149 ? -3.519 4.320 -1.923 1.00 89.38 149 PRO A C 1
ATOM 1147 O O . PRO A 1 149 ? -2.518 4.339 -2.629 1.00 89.38 149 PRO A O 1
ATOM 1150 N N . GLY A 1 150 ? -4.473 5.245 -2.042 1.00 87.19 150 GLY A N 1
ATOM 1151 C CA . GLY A 1 150 ? -4.423 6.315 -3.043 1.00 87.19 150 GLY A CA 1
ATOM 1152 C C . GLY A 1 150 ? -3.350 7.344 -2.847 1.00 87.19 150 GLY A C 1
ATOM 1153 O O . GLY A 1 150 ? -2.647 7.699 -3.792 1.00 87.19 150 GLY A O 1
ATOM 1154 N N . MET A 1 151 ? -3.265 7.838 -1.613 1.00 89.25 151 MET A N 1
ATOM 1155 C CA . MET A 1 151 ? -2.264 8.824 -1.241 1.00 89.25 151 MET A CA 1
ATOM 1156 C C . MET A 1 151 ? -0.880 8.193 -1.328 1.00 89.25 151 MET A C 1
ATOM 1158 O O . MET A 1 151 ? 0.010 8.782 -1.932 1.00 89.25 151 MET A O 1
ATOM 1162 N N . ALA A 1 152 ? -0.725 6.963 -0.830 1.00 93.12 152 ALA A N 1
ATOM 1163 C CA . ALA A 1 152 ? 0.529 6.228 -0.942 1.00 93.12 152 ALA A CA 1
ATOM 1164 C C . ALA A 1 152 ? 0.948 5.997 -2.405 1.00 93.12 152 ALA A C 1
ATOM 1166 O O . ALA A 1 152 ? 2.084 6.302 -2.764 1.00 93.12 152 ALA A O 1
ATOM 1167 N N . TYR A 1 153 ? 0.033 5.537 -3.268 1.00 91.19 153 TYR A N 1
ATOM 1168 C CA . TYR A 1 153 ? 0.317 5.319 -4.690 1.00 91.19 153 TYR A CA 1
ATOM 1169 C C . TYR A 1 153 ? 0.672 6.618 -5.418 1.00 91.19 153 TYR A C 1
ATOM 1171 O O . TYR A 1 153 ? 1.676 6.677 -6.122 1.00 91.19 153 TYR A O 1
ATOM 1179 N N . SER A 1 154 ? -0.127 7.673 -5.240 1.00 88.31 154 SER A N 1
ATOM 1180 C CA . SER A 1 154 ? 0.060 8.930 -5.975 1.00 88.31 154 SER A CA 1
ATOM 1181 C C . SER A 1 154 ? 1.354 9.636 -5.572 1.00 88.31 154 SER A C 1
ATOM 1183 O O . SER A 1 154 ? 2.098 10.091 -6.440 1.00 88.31 154 SER A O 1
ATOM 1185 N N . ILE A 1 155 ? 1.654 9.692 -4.269 1.00 92.81 155 ILE A N 1
ATOM 1186 C CA . ILE A 1 155 ? 2.899 10.286 -3.765 1.00 92.81 155 ILE A CA 1
ATOM 1187 C C . ILE A 1 155 ? 4.104 9.428 -4.162 1.00 92.81 155 ILE A C 1
ATOM 1189 O O . ILE A 1 155 ? 5.089 9.962 -4.662 1.00 92.81 155 ILE A O 1
ATOM 1193 N N . GLY A 1 156 ? 4.018 8.103 -4.020 1.00 92.94 156 GLY A N 1
ATOM 1194 C CA . GLY A 1 156 ? 5.094 7.200 -4.424 1.00 92.94 156 GLY A CA 1
ATOM 1195 C C . GLY A 1 156 ? 5.420 7.283 -5.909 1.00 92.94 156 GLY A C 1
ATOM 1196 O O . GLY A 1 156 ? 6.590 7.373 -6.270 1.00 92.94 156 GLY A O 1
ATOM 1197 N N . ARG A 1 157 ? 4.396 7.347 -6.764 1.00 90.00 157 ARG A N 1
ATOM 1198 C CA . ARG A 1 157 ? 4.570 7.533 -8.206 1.00 90.00 157 ARG A CA 1
ATOM 1199 C C . ARG A 1 157 ? 5.174 8.894 -8.535 1.00 90.00 157 ARG A C 1
ATOM 1201 O O . ARG A 1 157 ? 6.043 8.989 -9.391 1.00 90.00 157 ARG A O 1
ATOM 1208 N N . ASN A 1 158 ? 4.767 9.952 -7.830 1.00 91.38 158 ASN A N 1
ATOM 1209 C CA . ASN A 1 158 ? 5.404 11.261 -7.974 1.00 91.38 158 ASN A CA 1
ATOM 1210 C C . ASN A 1 158 ? 6.892 11.214 -7.596 1.00 91.38 158 ASN A C 1
ATOM 1212 O O . ASN A 1 158 ? 7.691 11.914 -8.206 1.00 91.38 158 ASN A O 1
ATOM 1216 N N . TRP A 1 159 ? 7.281 10.375 -6.637 1.00 94.44 159 TRP A N 1
ATOM 1217 C CA . TRP A 1 159 ? 8.675 10.224 -6.228 1.00 94.44 159 TRP A CA 1
ATOM 1218 C C . TRP A 1 159 ? 9.538 9.366 -7.159 1.00 94.44 159 TRP A C 1
ATOM 1220 O O . TRP A 1 159 ? 10.763 9.417 -7.047 1.00 94.44 159 TRP A O 1
ATOM 1230 N N . GLU A 1 160 ? 8.956 8.659 -8.131 1.00 92.75 160 GLU A N 1
ATOM 1231 C CA . GLU A 1 160 ? 9.724 7.940 -9.162 1.00 92.75 160 GLU A CA 1
ATOM 1232 C C . GLU A 1 160 ? 10.635 8.891 -9.955 1.00 92.75 160 GLU A C 1
ATOM 1234 O O . GLU A 1 160 ? 11.765 8.532 -10.283 1.00 92.75 160 GLU A O 1
ATOM 1239 N N . GLN A 1 161 ? 10.212 10.146 -10.162 1.00 90.81 161 GLN A N 1
ATOM 1240 C CA . GLN A 1 161 ? 11.038 11.177 -10.809 1.00 90.81 161 GLN A CA 1
ATOM 1241 C C . GLN A 1 161 ? 12.271 11.587 -9.983 1.00 90.81 161 GLN A C 1
ATOM 1243 O O . GLN A 1 161 ? 13.214 12.156 -10.526 1.00 90.81 161 GLN A O 1
ATOM 1248 N N . PHE A 1 162 ? 12.268 11.297 -8.679 1.00 91.44 162 PHE A N 1
ATOM 1249 C CA . PHE A 1 162 ? 13.369 11.557 -7.749 1.00 91.44 162 PHE A CA 1
ATOM 1250 C C . PHE A 1 162 ? 14.186 10.288 -7.448 1.00 91.44 162 PHE A C 1
ATOM 1252 O O . PHE A 1 162 ? 14.947 10.259 -6.483 1.00 91.44 162 PHE A O 1
ATOM 1259 N N . GLY A 1 163 ? 14.031 9.234 -8.258 1.00 90.06 163 GLY A N 1
ATOM 1260 C CA . GLY A 1 163 ? 14.787 7.987 -8.132 1.00 90.06 163 GLY A CA 1
ATOM 1261 C C . GLY A 1 163 ? 14.108 6.901 -7.295 1.00 90.06 163 GLY A C 1
ATOM 1262 O O . GLY A 1 163 ? 14.721 5.861 -7.056 1.00 90.06 163 GLY A O 1
ATOM 1263 N N . PHE A 1 164 ? 12.852 7.084 -6.867 1.00 92.56 164 PHE A N 1
ATOM 1264 C CA . PHE A 1 164 ? 12.115 6.038 -6.153 1.00 92.56 164 PHE A CA 1
ATOM 1265 C C . PHE A 1 164 ? 11.473 5.031 -7.116 1.00 92.56 164 PHE A C 1
ATOM 1267 O O . PHE A 1 164 ? 10.265 5.056 -7.328 1.00 92.56 164 PHE A O 1
ATOM 1274 N N . ALA A 1 165 ? 12.281 4.170 -7.737 1.00 90.88 165 ALA A N 1
ATOM 1275 C CA . ALA A 1 165 ? 11.815 3.210 -8.741 1.00 90.88 165 ALA A CA 1
ATOM 1276 C C . ALA A 1 165 ? 10.627 2.357 -8.242 1.00 90.88 165 ALA A C 1
ATOM 1278 O O . ALA A 1 165 ? 10.707 1.718 -7.193 1.00 90.88 165 ALA A O 1
ATOM 1279 N N . GLY A 1 166 ? 9.522 2.356 -8.998 1.00 89.56 166 GLY A N 1
ATOM 1280 C CA . GLY A 1 166 ? 8.290 1.640 -8.641 1.00 89.56 166 GLY A CA 1
ATOM 1281 C C . GLY A 1 166 ? 7.585 2.178 -7.389 1.00 89.56 166 GLY A C 1
ATOM 1282 O O . GLY A 1 166 ? 6.793 1.460 -6.770 1.00 89.56 166 GLY A O 1
ATOM 1283 N N . GLY A 1 167 ? 7.869 3.420 -6.987 1.00 91.94 167 GLY A N 1
ATOM 1284 C CA . GLY A 1 167 ? 7.386 4.023 -5.751 1.00 91.94 167 GLY A CA 1
ATOM 1285 C C . GLY A 1 167 ? 5.870 3.967 -5.578 1.00 91.94 167 GLY A C 1
ATOM 1286 O O . GLY A 1 167 ? 5.393 3.777 -4.455 1.00 91.94 167 GLY A O 1
ATOM 1287 N N . GLY A 1 168 ? 5.096 4.052 -6.666 1.00 90.94 168 GLY A N 1
ATOM 1288 C CA . GLY A 1 168 ? 3.642 3.882 -6.598 1.00 90.94 168 GLY A CA 1
ATOM 1289 C C . GLY A 1 168 ? 3.235 2.488 -6.099 1.00 90.94 168 GLY A C 1
ATOM 1290 O O . GLY A 1 168 ? 2.408 2.359 -5.191 1.00 90.94 168 GLY A O 1
ATOM 1291 N N . GLN A 1 169 ? 3.854 1.434 -6.637 1.00 90.50 169 GLN A N 1
ATOM 1292 C CA . GLN A 1 169 ? 3.591 0.045 -6.237 1.00 90.50 169 GLN A CA 1
ATOM 1293 C C . GLN A 1 169 ? 4.074 -0.245 -4.810 1.00 90.50 169 GLN A C 1
ATOM 1295 O O . GLN A 1 169 ? 3.400 -0.954 -4.052 1.00 90.50 169 GLN A O 1
ATOM 1300 N N . VAL A 1 170 ? 5.206 0.345 -4.412 1.00 93.50 170 VAL A N 1
ATOM 1301 C CA . VAL A 1 170 ? 5.688 0.267 -3.028 1.00 93.50 170 VAL A CA 1
ATOM 1302 C C . VAL A 1 170 ? 4.656 0.885 -2.083 1.00 93.50 170 VAL A C 1
ATOM 1304 O O . VAL A 1 170 ? 4.272 0.250 -1.102 1.00 93.50 170 VAL A O 1
ATOM 1307 N N . GLY A 1 171 ? 4.115 2.061 -2.414 1.00 93.75 171 GLY A N 1
ATOM 1308 C CA . GLY A 1 171 ? 3.045 2.694 -1.641 1.00 93.75 171 GLY A CA 1
ATOM 1309 C C . GLY A 1 171 ? 1.807 1.802 -1.462 1.00 93.75 171 GLY A C 1
ATOM 1310 O O . GLY A 1 171 ? 1.284 1.686 -0.351 1.00 93.75 171 GLY A O 1
ATOM 1311 N N . LEU A 1 172 ? 1.367 1.107 -2.519 1.00 91.62 172 LEU A N 1
ATOM 1312 C CA . LEU A 1 172 ? 0.263 0.137 -2.428 1.00 91.62 172 LEU A CA 1
ATOM 1313 C C . LEU A 1 172 ? 0.596 -1.039 -1.511 1.00 91.62 172 LEU A C 1
ATOM 1315 O O . LEU A 1 172 ? -0.245 -1.447 -0.709 1.00 91.62 172 LEU A O 1
ATOM 1319 N N . THR A 1 173 ? 1.824 -1.547 -1.584 1.00 92.44 173 THR A N 1
ATOM 1320 C CA . THR A 1 173 ? 2.300 -2.618 -0.701 1.00 92.44 173 THR A CA 1
ATOM 1321 C C . THR A 1 173 ? 2.236 -2.191 0.765 1.00 92.44 173 THR A C 1
ATOM 1323 O O . THR A 1 173 ? 1.685 -2.920 1.590 1.00 92.44 173 THR A O 1
ATOM 1326 N N . PHE A 1 174 ? 2.703 -0.983 1.096 1.00 94.75 174 PHE A N 1
ATOM 1327 C CA . PHE A 1 174 ? 2.596 -0.446 2.457 1.00 94.75 174 PHE A CA 1
ATOM 1328 C C . PHE A 1 174 ? 1.141 -0.298 2.915 1.00 94.75 174 PHE A C 1
ATOM 1330 O O . PHE A 1 174 ? 0.834 -0.620 4.062 1.00 94.75 174 PHE A O 1
ATOM 1337 N N . ALA A 1 175 ? 0.230 0.128 2.038 1.00 92.75 175 ALA A N 1
ATOM 1338 C CA . ALA A 1 175 ? -1.191 0.198 2.373 1.00 92.75 175 ALA A CA 1
ATOM 1339 C C . ALA A 1 175 ? -1.786 -1.189 2.670 1.00 92.75 175 ALA A C 1
ATOM 1341 O O . ALA A 1 175 ? -2.502 -1.350 3.659 1.00 92.75 175 ALA A O 1
ATOM 1342 N N . VAL A 1 176 ? -1.455 -2.209 1.869 1.00 90.94 176 VAL A N 1
ATOM 1343 C CA . VAL A 1 176 ? -1.886 -3.597 2.116 1.00 90.94 176 VAL A CA 1
ATOM 1344 C C . VAL A 1 176 ? -1.332 -4.111 3.444 1.00 90.94 176 VAL A C 1
ATOM 1346 O O . VAL A 1 176 ? -2.092 -4.655 4.243 1.00 90.94 176 VAL A O 1
ATOM 1349 N N . ILE A 1 177 ? -0.044 -3.892 3.726 1.00 92.06 177 ILE A N 1
ATOM 1350 C CA . ILE A 1 177 ? 0.570 -4.268 5.008 1.00 92.06 177 ILE A CA 1
ATOM 1351 C C . ILE A 1 177 ? -0.147 -3.569 6.170 1.00 92.06 177 ILE A C 1
ATOM 1353 O O . ILE A 1 177 ? -0.515 -4.227 7.144 1.00 92.06 177 ILE A O 1
ATOM 1357 N N . GLY A 1 178 ? -0.418 -2.268 6.054 1.00 90.50 178 GLY A N 1
ATOM 1358 C CA . GLY A 1 178 ? -1.170 -1.507 7.052 1.00 90.50 178 GLY A CA 1
ATOM 1359 C C . GLY A 1 178 ? -2.561 -2.087 7.308 1.00 90.50 178 GLY A C 1
ATOM 1360 O O . GLY A 1 178 ? -2.950 -2.265 8.463 1.00 90.50 178 GLY A O 1
ATOM 1361 N N . TYR A 1 179 ? -3.280 -2.478 6.250 1.00 88.06 179 TYR A N 1
ATOM 1362 C CA . TYR A 1 179 ? -4.555 -3.186 6.381 1.00 88.06 179 TYR A CA 1
ATOM 1363 C C . TYR A 1 179 ? -4.410 -4.501 7.157 1.00 88.06 179 TYR A C 1
ATOM 1365 O O . TYR A 1 179 ? -5.229 -4.774 8.035 1.00 88.06 179 TYR A O 1
ATOM 1373 N N . LEU A 1 180 ? -3.373 -5.302 6.898 1.00 87.62 180 LEU A N 1
ATOM 1374 C CA . LEU A 1 180 ? -3.133 -6.543 7.649 1.00 87.62 180 LEU A CA 1
ATOM 1375 C C . LEU A 1 180 ? -2.893 -6.269 9.131 1.00 87.62 180 LEU A C 1
ATOM 1377 O O . LEU A 1 180 ? -3.502 -6.926 9.975 1.00 87.62 180 LEU A O 1
ATOM 1381 N N . PHE A 1 181 ? -2.059 -5.278 9.452 1.00 87.19 181 PHE A N 1
ATOM 1382 C CA . PHE A 1 181 ? -1.827 -4.863 10.834 1.00 87.19 181 PHE A CA 1
ATOM 1383 C C . PHE A 1 181 ? -3.111 -4.372 11.505 1.00 87.19 181 PHE A C 1
ATOM 1385 O O . PHE A 1 181 ? -3.343 -4.700 12.667 1.00 87.19 181 PHE A O 1
ATOM 1392 N N . ALA A 1 182 ? -3.973 -3.650 10.789 1.00 85.12 182 ALA A N 1
ATOM 1393 C CA . ALA A 1 182 ? -5.253 -3.195 11.321 1.00 85.12 182 ALA A CA 1
ATOM 1394 C C . ALA A 1 182 ? -6.197 -4.366 11.643 1.00 85.12 182 ALA A C 1
ATOM 1396 O O . ALA A 1 182 ? -6.799 -4.376 12.714 1.00 85.12 182 ALA A O 1
ATOM 1397 N N . PHE A 1 183 ? -6.297 -5.379 10.775 1.00 80.25 183 PHE A N 1
ATOM 1398 C CA . PHE A 1 183 ? -7.156 -6.544 11.029 1.00 80.25 183 PHE A CA 1
ATOM 1399 C C . PHE A 1 183 ? -6.589 -7.487 12.096 1.00 80.25 183 PHE A C 1
ATOM 1401 O O . PHE A 1 183 ? -7.335 -7.969 12.944 1.00 80.25 183 PHE A O 1
ATOM 1408 N N . ILE A 1 184 ? -5.278 -7.736 12.093 1.00 80.31 184 ILE A N 1
ATOM 1409 C CA . ILE A 1 184 ? -4.635 -8.636 13.063 1.00 80.31 184 ILE A CA 1
ATOM 1410 C C . ILE A 1 184 ? -4.508 -7.959 14.435 1.00 80.31 184 ILE A C 1
ATOM 1412 O O . ILE A 1 184 ? -4.789 -8.574 15.464 1.00 80.31 184 ILE A O 1
ATOM 1416 N N . GLY A 1 185 ? -4.083 -6.694 14.461 1.00 73.81 185 GLY A N 1
ATOM 1417 C CA . GLY A 1 185 ? -3.861 -5.921 15.683 1.00 73.81 185 GLY A CA 1
ATOM 1418 C C . GLY A 1 185 ? -5.144 -5.345 16.281 1.00 73.81 185 GLY A C 1
ATOM 1419 O O . GLY A 1 185 ? -5.317 -5.388 17.498 1.00 73.81 185 GLY A O 1
ATOM 1420 N N . GLY A 1 186 ? -6.067 -4.861 15.443 1.00 64.69 186 GLY A N 1
ATOM 1421 C CA . GLY A 1 186 ? -7.355 -4.307 15.877 1.00 64.69 186 GLY A CA 1
ATOM 1422 C C . GLY A 1 186 ? -8.313 -5.347 16.459 1.00 64.69 186 GLY A C 1
ATOM 1423 O O . GLY A 1 186 ? -9.201 -4.990 17.218 1.00 64.69 186 GLY A O 1
ATOM 1424 N N . TRP A 1 187 ? -8.096 -6.636 16.180 1.00 51.56 187 TRP A N 1
ATOM 1425 C CA . TRP A 1 187 ? -8.852 -7.743 16.774 1.00 51.56 187 TRP A CA 1
ATOM 1426 C C . TRP A 1 187 ? -8.632 -7.904 18.293 1.00 51.56 187 TRP A C 1
ATOM 1428 O O . TRP A 1 187 ? -9.405 -8.589 18.957 1.00 51.56 187 TRP A O 1
ATOM 1438 N N . ARG A 1 188 ? -7.570 -7.315 18.865 1.00 50.44 188 ARG A N 1
ATOM 1439 C CA . ARG A 1 188 ? -7.201 -7.496 20.284 1.00 50.44 188 ARG A CA 1
ATOM 1440 C C . ARG A 1 188 ? -7.873 -6.520 21.267 1.00 50.44 188 ARG A C 1
ATOM 1442 O O . ARG A 1 188 ? -7.446 -6.501 22.420 1.00 50.44 188 ARG A O 1
ATOM 1449 N N . TRP A 1 189 ? -8.894 -5.766 20.855 1.00 40.75 189 TRP A N 1
ATOM 1450 C CA . TRP A 1 189 ? -9.645 -4.847 21.724 1.00 40.75 189 TRP A CA 1
ATOM 1451 C C . TRP A 1 189 ? -11.153 -4.964 21.526 1.00 40.75 189 TRP A C 1
ATOM 1453 O O . TRP A 1 189 ? -11.594 -4.927 20.356 1.00 40.75 189 TRP A O 1
#

Radius of gyration: 18.63 Å; chains: 1; bounding box: 50×41×47 Å